Protein AF-A0A401WZQ4-F1 (afdb_monomer)

Solvent-accessible surface area (backbone atoms only — not comparable to full-atom values): 11395 Å² total; per-residue (Å²): 88,83,40,85,50,97,93,27,31,29,37,37,43,74,46,57,76,94,46,24,82,80,68,71,38,67,56,53,72,49,71,51,64,36,81,48,67,71,60,35,52,55,55,40,47,56,52,46,53,55,52,51,51,50,51,53,53,50,50,51,54,60,72,76,40,92,75,85,54,53,75,67,55,47,48,51,52,51,50,51,59,59,68,72,58,79,81,89,91,58,81,73,60,50,57,56,46,48,51,52,50,49,51,50,46,65,75,58,51,58,60,62,61,48,50,51,53,48,49,55,51,50,53,49,51,53,52,50,51,51,51,47,49,52,36,47,50,56,45,51,53,52,52,50,49,54,51,55,50,49,51,51,52,51,52,50,52,51,52,47,45,72,56,48,49,59,52,50,52,52,51,51,54,53,50,53,53,50,52,53,51,52,50,54,51,52,52,52,53,51,50,53,54,51,53,56,52,56,62,65,73,78,114

Sequence (203 aa):
MLQCRATGFYFRTRVPSRFRDVVKKNEICFSLFTRSRKIALIRAGTAYERTQALFAKIEHAMAHEPWIISDEEKQDYADLLRRSILPPETSGAQETRNSLTESLRSYLDNDDAKNFLEAIIRSYELEIESLISQYKTINAEHLLSHVRETDRMTALTGYLKDTAEPAMEKLIRSGEILASRIQGHQETINADFSHLRQFRVIL

Structure (mmCIF, N/CA/C/O backbone):
data_AF-A0A401WZQ4-F1
#
_entry.id   AF-A0A401WZQ4-F1
#
loop_
_atom_site.group_PDB
_atom_site.id
_atom_site.type_symbol
_atom_site.label_atom_id
_atom_site.label_alt_id
_atom_site.label_comp_id
_atom_site.label_asym_id
_atom_site.label_entity_id
_atom_site.label_seq_id
_atom_site.pdbx_PDB_ins_code
_atom_site.Cartn_x
_atom_site.Cartn_y
_atom_site.Cartn_z
_atom_site.occupancy
_atom_site.B_iso_or_equiv
_atom_site.auth_seq_id
_atom_site.auth_comp_id
_atom_site.auth_asym_id
_atom_site.auth_atom_id
_atom_site.pdbx_PDB_model_num
ATOM 1 N N . MET A 1 1 ? -3.787 4.946 -9.995 1.00 78.56 1 MET A N 1
ATOM 2 C CA . MET A 1 1 ? -5.253 4.917 -9.799 1.00 78.56 1 MET A CA 1
ATOM 3 C C . MET A 1 1 ? -5.585 4.059 -8.582 1.00 78.56 1 MET A C 1
ATOM 5 O O . MET A 1 1 ? -5.020 2.984 -8.418 1.00 78.56 1 MET A O 1
ATOM 9 N N . LEU A 1 2 ? -6.447 4.557 -7.695 1.00 89.19 2 LEU A N 1
ATOM 10 C CA . LEU A 1 2 ? -6.875 3.835 -6.495 1.00 89.19 2 LEU A CA 1
ATOM 11 C C . LEU A 1 2 ? -7.997 2.852 -6.858 1.00 89.19 2 LEU A C 1
ATOM 13 O O . LEU A 1 2 ? -9.000 3.267 -7.432 1.00 89.19 2 LEU A O 1
ATOM 17 N N . GLN A 1 3 ? -7.846 1.573 -6.514 1.00 90.19 3 GLN A N 1
ATOM 18 C CA . GLN A 1 3 ? -8.865 0.546 -6.737 1.00 90.19 3 GLN A CA 1
ATOM 19 C C . GLN A 1 3 ? -9.416 0.046 -5.396 1.00 90.19 3 GLN A C 1
ATOM 21 O O . GLN A 1 3 ? -8.656 -0.335 -4.508 1.00 90.19 3 GLN A O 1
ATOM 26 N N . CYS A 1 4 ? -10.742 0.020 -5.254 1.00 86.94 4 CYS A N 1
ATOM 27 C CA . CYS A 1 4 ? -11.415 -0.609 -4.118 1.00 86.94 4 CYS A CA 1
ATOM 28 C C . CYS A 1 4 ? -11.730 -2.075 -4.448 1.00 86.94 4 CYS A C 1
ATOM 30 O O . CYS A 1 4 ? -12.210 -2.369 -5.545 1.00 86.94 4 CYS A O 1
ATOM 32 N N . ARG A 1 5 ? -11.451 -2.994 -3.520 1.00 87.31 5 ARG A N 1
ATOM 33 C CA . ARG A 1 5 ? -11.813 -4.418 -3.591 1.00 87.31 5 ARG A CA 1
ATOM 34 C C . ARG A 1 5 ? -12.385 -4.868 -2.246 1.00 87.31 5 ARG A C 1
ATOM 36 O O . ARG A 1 5 ? -12.196 -4.191 -1.239 1.00 87.31 5 ARG A O 1
ATOM 43 N N . ALA A 1 6 ? -13.021 -6.040 -2.209 1.00 79.50 6 ALA A N 1
ATOM 44 C CA . ALA A 1 6 ? -13.592 -6.609 -0.979 1.00 79.50 6 ALA A CA 1
ATOM 45 C C . ALA A 1 6 ? -12.568 -6.733 0.170 1.00 79.50 6 ALA A C 1
ATOM 47 O O . ALA A 1 6 ? -12.902 -6.569 1.340 1.00 79.50 6 ALA A O 1
ATOM 48 N N . THR A 1 7 ? -11.299 -6.978 -0.160 1.00 81.88 7 THR A N 1
ATOM 49 C CA . THR A 1 7 ? -10.199 -7.117 0.805 1.00 81.88 7 THR A CA 1
ATOM 50 C C . THR A 1 7 ? -9.626 -5.780 1.289 1.00 81.88 7 THR A C 1
ATOM 52 O O . THR A 1 7 ? -8.943 -5.751 2.313 1.00 81.88 7 THR A O 1
ATOM 55 N N . GLY A 1 8 ? -9.915 -4.669 0.605 1.00 90.19 8 GLY A N 1
ATOM 56 C CA . GLY A 1 8 ? -9.408 -3.337 0.930 1.00 90.19 8 GLY A CA 1
ATOM 57 C C . GLY A 1 8 ? -9.026 -2.522 -0.305 1.00 90.19 8 GLY A C 1
ATOM 58 O O . GLY A 1 8 ? -9.432 -2.816 -1.431 1.00 90.19 8 GLY A O 1
ATOM 59 N N . PHE A 1 9 ? -8.235 -1.475 -0.085 1.00 94.06 9 PHE A N 1
ATOM 60 C CA . PHE A 1 9 ? -7.764 -0.596 -1.152 1.00 94.06 9 PHE A CA 1
ATOM 61 C C . PHE A 1 9 ? -6.424 -1.048 -1.745 1.00 94.06 9 PHE A C 1
ATOM 63 O O . PHE A 1 9 ? -5.527 -1.490 -1.028 1.00 94.06 9 PHE A O 1
ATOM 70 N N . TYR A 1 10 ? -6.284 -0.876 -3.059 1.00 94.88 10 TYR A N 1
ATOM 71 C CA . TYR A 1 10 ? -5.103 -1.229 -3.843 1.00 94.88 10 TYR A CA 1
ATOM 72 C C . TYR A 1 10 ? -4.627 -0.028 -4.657 1.00 94.88 10 TYR A C 1
ATOM 74 O O . TYR A 1 10 ? -5.431 0.719 -5.223 1.00 94.88 10 TYR A O 1
ATOM 82 N N . PHE A 1 11 ? -3.313 0.129 -4.755 1.00 95.31 11 PHE A N 1
ATOM 83 C CA . PHE A 1 11 ? -2.700 0.994 -5.747 1.00 95.31 11 PHE A CA 1
ATOM 84 C C . PHE A 1 11 ? -2.579 0.220 -7.054 1.00 95.31 11 PHE A C 1
ATOM 86 O O . PHE A 1 11 ? -2.075 -0.899 -7.052 1.00 95.31 11 PHE A O 1
ATOM 93 N N . ARG A 1 12 ? -3.042 0.810 -8.159 1.00 94.50 12 ARG A N 1
ATOM 94 C CA . ARG A 1 12 ? -2.897 0.249 -9.503 1.00 94.50 12 ARG A CA 1
ATOM 95 C C . ARG A 1 12 ? -2.486 1.332 -10.485 1.00 94.50 12 ARG A C 1
ATOM 97 O O . ARG A 1 12 ? -3.150 2.365 -10.585 1.00 94.50 12 ARG A O 1
ATOM 104 N N . THR A 1 13 ? -1.435 1.105 -11.254 1.00 93.31 13 THR A N 1
ATOM 105 C CA . THR A 1 13 ? -1.067 1.984 -12.364 1.00 93.31 13 THR A CA 1
ATOM 106 C C . THR A 1 13 ? -0.615 1.177 -13.565 1.00 93.31 13 THR A C 1
ATOM 108 O O . THR A 1 13 ? 0.009 0.127 -13.427 1.00 93.31 13 THR A O 1
ATOM 111 N N . ARG A 1 14 ? -0.964 1.657 -14.757 1.00 92.19 14 ARG A N 1
ATOM 112 C CA . ARG A 1 14 ? -0.538 1.035 -16.007 1.00 92.19 14 ARG A CA 1
ATOM 113 C C . ARG A 1 14 ? 0.890 1.468 -16.308 1.00 92.19 14 ARG A C 1
ATOM 115 O O . ARG A 1 14 ? 1.212 2.643 -16.145 1.00 92.19 14 ARG A O 1
ATOM 122 N N . VAL A 1 15 ? 1.715 0.536 -16.773 1.00 88.19 15 VAL A N 1
ATOM 123 C CA . VAL A 1 15 ? 3.052 0.863 -17.269 1.00 88.19 15 VAL A CA 1
ATOM 124 C C . VAL A 1 15 ? 2.913 1.423 -18.695 1.00 88.19 15 VAL A C 1
ATOM 126 O O . VAL A 1 15 ? 2.264 0.780 -19.543 1.00 88.19 15 VAL A O 1
ATOM 129 N N . PRO A 1 16 ? 3.457 2.627 -18.975 1.00 83.75 16 PRO A N 1
ATOM 130 C CA . PRO A 1 16 ? 3.524 3.178 -20.328 1.00 83.75 16 PRO A CA 1
ATOM 131 C C . PRO A 1 16 ? 4.144 2.170 -21.299 1.00 83.75 16 PRO A C 1
ATOM 133 O O . PRO A 1 16 ? 5.088 1.481 -20.929 1.00 83.75 16 PRO A O 1
ATOM 136 N N . SER A 1 17 ? 3.623 2.069 -22.528 1.00 75.50 17 SER A N 1
ATOM 137 C CA . SER A 1 17 ? 4.065 1.063 -23.516 1.00 75.50 17 SER A CA 1
ATOM 138 C C . SER A 1 17 ? 5.579 1.056 -23.709 1.00 75.50 17 SER A C 1
ATOM 140 O O . SER A 1 17 ? 6.185 -0.001 -23.604 1.00 75.50 17 SER A O 1
ATOM 142 N N . ARG A 1 18 ? 6.170 2.244 -23.854 1.00 72.88 18 ARG A N 1
ATOM 143 C CA . ARG A 1 18 ? 7.616 2.478 -23.997 1.00 72.88 18 ARG A CA 1
ATOM 144 C C . ARG A 1 18 ? 8.497 1.914 -22.874 1.00 72.88 18 ARG A C 1
ATOM 146 O O . ARG A 1 18 ? 9.689 1.758 -23.072 1.00 72.88 18 ARG A O 1
ATOM 153 N N . PHE A 1 19 ? 7.937 1.624 -21.698 1.00 77.81 19 PHE A N 1
ATOM 154 C CA . PHE A 1 19 ? 8.690 1.095 -20.554 1.00 77.81 19 PHE A CA 1
ATOM 155 C C . PHE A 1 19 ? 8.392 -0.382 -20.275 1.00 77.81 19 PHE A C 1
ATOM 157 O O . PHE A 1 19 ? 8.950 -0.945 -19.337 1.00 77.81 19 PHE A O 1
ATOM 164 N N . ARG A 1 20 ? 7.495 -1.025 -21.034 1.00 77.50 20 ARG A N 1
ATOM 165 C CA . ARG A 1 20 ? 7.055 -2.397 -20.733 1.00 77.50 20 ARG A CA 1
ATOM 166 C C . ARG A 1 20 ? 8.155 -3.423 -20.920 1.00 77.50 20 ARG A C 1
ATOM 168 O O . ARG A 1 20 ? 8.233 -4.331 -20.101 1.00 77.50 20 ARG A O 1
ATOM 175 N N . ASP A 1 21 ? 9.007 -3.251 -21.921 1.00 70.62 21 ASP A N 1
ATOM 176 C CA . ASP A 1 21 ? 10.096 -4.193 -22.200 1.00 70.62 21 ASP A CA 1
ATOM 177 C C . ASP A 1 21 ? 11.197 -4.099 -21.138 1.00 70.62 21 ASP A C 1
ATOM 179 O O . ASP A 1 21 ? 11.751 -5.109 -20.705 1.00 70.62 21 ASP A O 1
ATOM 183 N N . VAL A 1 22 ? 11.422 -2.885 -20.627 1.00 75.19 22 VAL A N 1
ATOM 184 C CA . VAL A 1 22 ? 12.378 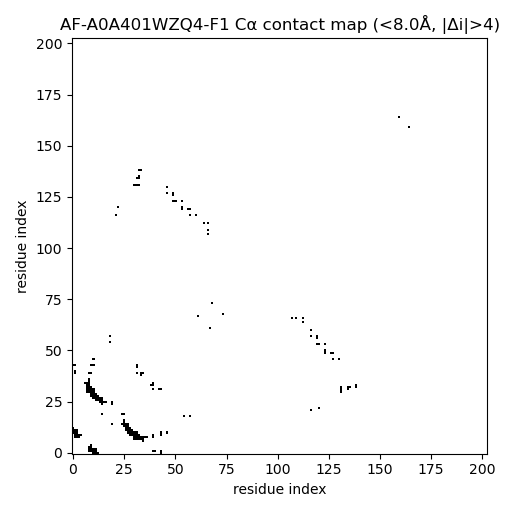-2.595 -19.553 1.00 75.19 22 VAL A CA 1
ATOM 185 C C . VAL A 1 22 ? 11.859 -3.103 -18.203 1.00 75.19 22 VAL A C 1
ATOM 187 O O . VAL A 1 22 ? 12.536 -3.858 -17.513 1.00 75.19 22 VAL A O 1
ATOM 190 N 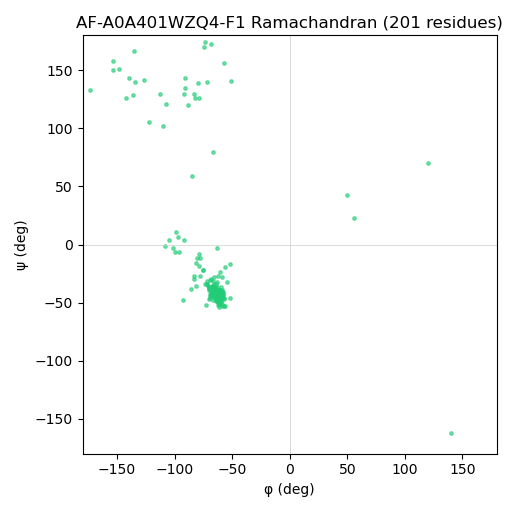N . VAL A 1 23 ? 10.627 -2.742 -17.832 1.00 76.56 23 VAL A N 1
ATOM 191 C CA . VAL A 1 23 ? 10.024 -3.091 -16.529 1.00 76.56 23 VAL A CA 1
ATOM 192 C C . VAL A 1 23 ? 9.501 -4.537 -16.499 1.00 76.56 23 VAL A C 1
ATOM 194 O O . VAL A 1 23 ? 9.268 -5.093 -15.426 1.00 76.56 23 VAL A O 1
ATOM 197 N N . LYS A 1 24 ? 9.282 -5.157 -17.667 1.00 82.50 24 LYS A N 1
ATOM 198 C CA . LYS A 1 24 ? 8.701 -6.503 -17.858 1.00 82.50 24 LYS A CA 1
ATOM 199 C C . LYS A 1 24 ? 7.328 -6.696 -17.205 1.00 82.50 24 LYS A C 1
ATOM 201 O O . LYS A 1 24 ? 6.911 -7.815 -16.906 1.00 82.50 24 LYS A O 1
ATOM 206 N N . LYS A 1 25 ? 6.602 -5.600 -16.967 1.00 85.62 25 LYS A N 1
ATOM 207 C CA . LYS A 1 25 ? 5.267 -5.588 -16.351 1.00 85.62 25 LYS A CA 1
ATOM 208 C C . LYS A 1 25 ? 4.349 -4.666 -17.145 1.00 85.62 25 LYS A C 1
ATOM 210 O O . LYS A 1 25 ? 4.731 -3.572 -17.547 1.00 85.62 25 LYS A O 1
ATOM 215 N N . ASN A 1 26 ? 3.100 -5.089 -17.315 1.00 86.81 26 ASN A N 1
ATOM 216 C CA . ASN A 1 26 ? 2.059 -4.275 -17.953 1.00 86.81 26 ASN A CA 1
ATOM 217 C C . ASN A 1 26 ? 1.397 -3.299 -16.971 1.00 86.81 26 ASN A C 1
ATOM 219 O O . ASN A 1 26 ? 0.885 -2.244 -17.359 1.00 86.81 26 ASN A O 1
ATOM 223 N N . GLU A 1 27 ? 1.396 -3.662 -15.693 1.00 92.62 27 GLU A N 1
ATOM 224 C CA . GLU A 1 27 ? 0.819 -2.883 -14.613 1.00 92.62 27 GLU A CA 1
ATOM 225 C C . GLU A 1 27 ? 1.588 -3.095 -13.313 1.00 92.62 27 GLU A C 1
ATOM 227 O O . GLU A 1 27 ? 2.159 -4.156 -13.069 1.00 92.62 27 GLU A O 1
ATOM 232 N N . ILE A 1 28 ? 1.566 -2.069 -12.471 1.00 91.50 28 ILE A N 1
ATOM 233 C CA . ILE A 1 28 ? 2.050 -2.119 -11.098 1.00 91.50 28 ILE A CA 1
ATOM 234 C C . ILE A 1 28 ? 0.817 -2.098 -10.205 1.00 91.50 28 ILE A C 1
ATOM 236 O O . ILE A 1 28 ? 0.003 -1.172 -10.283 1.00 91.50 28 ILE A O 1
ATOM 240 N N . CYS A 1 29 ? 0.660 -3.135 -9.386 1.00 93.50 29 CYS A N 1
ATOM 241 C CA . CYS A 1 29 ? -0.503 -3.317 -8.531 1.00 93.50 29 CYS A CA 1
ATOM 242 C C . CYS A 1 29 ? -0.099 -3.904 -7.177 1.00 93.50 29 CYS A C 1
ATOM 244 O O . CYS A 1 29 ? 0.529 -4.959 -7.132 1.00 93.50 29 CYS A O 1
ATOM 246 N N . PHE A 1 30 ? -0.478 -3.251 -6.077 1.00 92.94 30 PHE A N 1
ATOM 247 C CA . PHE A 1 30 ? -0.245 -3.771 -4.726 1.00 92.94 30 PHE A CA 1
ATOM 248 C C . PHE A 1 30 ? -1.267 -3.253 -3.707 1.00 92.94 30 PHE A C 1
ATOM 250 O O . PHE A 1 30 ? -1.930 -2.232 -3.908 1.00 92.94 30 PHE A O 1
ATOM 257 N N . SER A 1 31 ? -1.424 -3.994 -2.607 1.00 93.50 31 SER A N 1
ATOM 258 C CA . SER A 1 31 ? -2.339 -3.645 -1.513 1.00 93.50 31 SER A CA 1
ATOM 259 C C . SER A 1 31 ? -1.819 -2.451 -0.718 1.00 93.50 31 SER A C 1
ATOM 261 O O . SER A 1 31 ? -0.636 -2.374 -0.397 1.00 93.50 31 SER A O 1
ATOM 263 N N . LEU A 1 32 ? -2.724 -1.552 -0.333 1.00 94.06 32 LEU A N 1
ATOM 264 C CA . LEU A 1 32 ? -2.424 -0.425 0.550 1.00 94.06 32 LEU A CA 1
ATOM 265 C C . LEU A 1 32 ? -2.653 -0.756 2.026 1.00 94.06 32 LEU A C 1
ATOM 267 O O . LEU A 1 32 ? -2.532 0.137 2.859 1.00 94.06 32 LEU A O 1
ATOM 271 N N . PHE A 1 33 ? -3.003 -2.006 2.356 1.00 92.00 33 PHE A N 1
ATOM 272 C CA . PHE A 1 33 ? -3.176 -2.513 3.726 1.00 92.00 33 PHE A CA 1
ATOM 273 C C . PHE A 1 33 ? -4.068 -1.625 4.601 1.00 92.00 33 PHE A C 1
ATOM 275 O O . PHE A 1 33 ? -3.754 -1.328 5.752 1.00 92.00 33 PHE A O 1
ATOM 282 N N . THR A 1 34 ? -5.172 -1.144 4.031 1.00 89.75 34 THR A N 1
ATOM 283 C CA . THR A 1 34 ? -6.166 -0.358 4.757 1.00 89.75 34 THR A CA 1
ATOM 284 C C . THR A 1 34 ? -7.547 -0.500 4.124 1.00 89.75 34 THR A C 1
ATOM 286 O O . THR A 1 34 ? -7.683 -0.684 2.911 1.00 89.75 34 THR A O 1
ATOM 289 N N . ARG A 1 35 ? -8.577 -0.391 4.967 1.00 89.75 35 ARG A N 1
ATOM 290 C CA . ARG A 1 35 ? -9.986 -0.248 4.569 1.00 89.75 35 ARG A CA 1
ATOM 291 C C . ARG A 1 35 ? -10.482 1.196 4.681 1.00 89.75 35 ARG A C 1
ATOM 293 O O . ARG A 1 35 ? -11.616 1.480 4.319 1.00 89.75 35 ARG A O 1
ATOM 300 N N . SER A 1 36 ? -9.648 2.119 5.163 1.00 90.00 36 SER A N 1
ATOM 301 C CA . SER A 1 36 ? -9.994 3.537 5.242 1.00 90.00 36 SER A CA 1
ATOM 302 C C . SER A 1 36 ? -9.630 4.236 3.940 1.00 90.00 36 SER A C 1
ATOM 304 O O . SER A 1 36 ? -8.457 4.299 3.570 1.00 90.00 36 SER A O 1
ATOM 306 N N . ARG A 1 37 ? -10.626 4.825 3.268 1.00 91.19 37 ARG A N 1
ATOM 307 C CA . ARG A 1 37 ? -10.413 5.583 2.025 1.00 91.19 37 ARG A CA 1
ATOM 308 C C . ARG A 1 37 ? -9.439 6.748 2.219 1.00 91.19 37 ARG A C 1
ATOM 310 O O . ARG A 1 37 ? -8.612 6.992 1.348 1.00 91.19 37 ARG A O 1
ATOM 317 N N . LYS A 1 38 ? -9.509 7.444 3.360 1.00 92.50 38 LYS A N 1
ATOM 318 C CA . LYS A 1 38 ? -8.635 8.588 3.672 1.00 92.50 38 LYS A CA 1
ATOM 319 C C . LYS A 1 38 ? -7.168 8.162 3.747 1.00 92.50 38 LYS A C 1
ATOM 321 O O . LYS A 1 38 ? -6.322 8.764 3.098 1.00 92.50 38 LYS A O 1
ATOM 326 N N . ILE A 1 39 ? -6.882 7.085 4.482 1.00 92.12 39 ILE A N 1
ATOM 327 C CA . ILE A 1 39 ? -5.524 6.532 4.597 1.00 92.12 39 ILE A CA 1
ATOM 328 C C . ILE A 1 39 ? -5.064 5.973 3.247 1.00 92.12 39 ILE A C 1
ATOM 330 O O . ILE A 1 39 ? -3.921 6.180 2.847 1.00 92.12 39 ILE A O 1
ATOM 334 N N . ALA A 1 40 ? -5.963 5.309 2.515 1.00 93.00 40 ALA A N 1
ATOM 335 C CA . ALA A 1 40 ? -5.658 4.757 1.203 1.00 93.00 40 ALA A CA 1
ATOM 336 C C . ALA A 1 40 ? -5.230 5.837 0.202 1.00 93.00 40 ALA A C 1
ATOM 338 O O . ALA A 1 40 ? -4.284 5.618 -0.542 1.00 93.00 40 ALA A O 1
ATOM 339 N N . LEU A 1 41 ? -5.880 7.005 0.198 1.00 93.62 41 LEU A N 1
ATOM 340 C CA . LEU A 1 41 ? -5.501 8.122 -0.672 1.00 93.62 41 LEU A CA 1
ATOM 341 C C . LEU A 1 41 ? -4.083 8.624 -0.382 1.00 93.62 41 LEU A C 1
ATOM 343 O O . LEU A 1 41 ? -3.312 8.804 -1.318 1.00 93.62 41 LEU A O 1
ATOM 347 N N . ILE A 1 42 ? -3.726 8.784 0.895 1.00 93.19 42 ILE A N 1
ATOM 348 C CA . ILE A 1 42 ? -2.383 9.225 1.305 1.00 93.19 42 ILE A CA 1
ATOM 349 C C . ILE A 1 42 ? -1.333 8.211 0.836 1.00 93.19 42 ILE A C 1
ATOM 351 O O . ILE A 1 42 ? -0.390 8.567 0.134 1.00 93.19 42 ILE A O 1
ATOM 355 N N . ARG A 1 43 ? -1.542 6.926 1.150 1.00 94.06 43 ARG A N 1
ATOM 356 C CA . ARG A 1 43 ? -0.626 5.842 0.763 1.00 94.06 43 ARG A CA 1
ATOM 357 C C . ARG A 1 43 ? -0.503 5.705 -0.759 1.00 94.06 43 ARG A C 1
ATOM 359 O O . ARG A 1 43 ? 0.591 5.519 -1.284 1.00 94.06 43 ARG A O 1
ATOM 366 N N . ALA A 1 44 ? -1.617 5.834 -1.480 1.00 93.69 44 ALA A N 1
ATOM 367 C CA . ALA A 1 44 ? -1.628 5.817 -2.939 1.00 93.69 44 ALA A CA 1
ATOM 368 C C . ALA A 1 44 ? -0.897 7.020 -3.548 1.00 93.69 44 ALA A C 1
ATOM 370 O O . ALA A 1 44 ? -0.282 6.858 -4.597 1.00 93.69 44 ALA A O 1
ATOM 371 N N . GLY A 1 45 ? -0.956 8.193 -2.909 1.00 92.69 45 GLY A N 1
ATOM 372 C CA . GLY A 1 45 ? -0.201 9.381 -3.309 1.00 92.69 45 GLY A CA 1
ATOM 373 C C . GLY A 1 45 ? 1.304 9.140 -3.230 1.00 92.69 45 GLY A C 1
ATOM 374 O O . GLY A 1 45 ? 1.995 9.268 -4.235 1.00 92.69 45 GLY A O 1
ATOM 375 N N . THR A 1 46 ? 1.795 8.652 -2.089 1.00 92.88 46 THR A N 1
ATOM 376 C CA . THR A 1 46 ? 3.218 8.309 -1.925 1.00 92.88 46 THR A CA 1
ATOM 377 C C . THR A 1 46 ? 3.671 7.244 -2.928 1.00 92.88 46 THR A C 1
ATOM 379 O O . THR A 1 46 ? 4.702 7.392 -3.581 1.00 92.88 46 THR A O 1
ATOM 382 N N . ALA A 1 47 ? 2.879 6.181 -3.107 1.00 93.50 47 ALA A N 1
ATOM 383 C CA . ALA A 1 47 ? 3.144 5.150 -4.110 1.00 93.50 47 ALA A CA 1
ATOM 384 C C . ALA A 1 47 ? 3.196 5.719 -5.538 1.00 93.50 47 ALA A C 1
ATOM 386 O O . ALA A 1 47 ? 4.050 5.333 -6.340 1.00 93.50 47 ALA A O 1
ATOM 387 N N . TYR A 1 48 ? 2.286 6.641 -5.859 1.00 93.75 48 TYR A N 1
ATOM 388 C CA . TYR A 1 48 ? 2.243 7.308 -7.152 1.00 93.75 48 TYR A CA 1
ATOM 389 C C . TYR A 1 48 ? 3.510 8.125 -7.396 1.00 93.75 48 TYR A C 1
ATOM 391 O O . TYR A 1 48 ? 4.135 7.940 -8.434 1.00 93.75 48 TYR A O 1
ATOM 399 N N . GLU A 1 49 ? 3.926 8.953 -6.438 1.00 92.75 49 GLU A N 1
ATOM 400 C CA . GLU A 1 49 ? 5.142 9.770 -6.536 1.00 92.75 49 GLU A CA 1
ATOM 401 C C . GLU A 1 49 ? 6.387 8.916 -6.794 1.00 92.75 49 GLU A C 1
ATOM 403 O O . GLU A 1 49 ? 7.147 9.201 -7.719 1.00 92.75 49 GLU A O 1
ATOM 408 N N . ARG A 1 50 ? 6.564 7.815 -6.048 1.00 91.81 50 ARG A N 1
ATOM 409 C CA . ARG A 1 50 ? 7.676 6.875 -6.282 1.00 91.81 50 ARG A CA 1
ATOM 410 C C . ARG A 1 50 ? 7.621 6.245 -7.667 1.00 91.81 50 ARG A C 1
ATOM 412 O O . ARG A 1 50 ? 8.644 6.109 -8.331 1.00 91.81 50 ARG A O 1
ATOM 419 N N . THR A 1 51 ? 6.423 5.900 -8.130 1.00 92.56 51 THR A N 1
ATOM 420 C CA . THR A 1 51 ? 6.247 5.286 -9.452 1.00 92.56 51 THR A CA 1
ATOM 421 C C . THR A 1 51 ? 6.496 6.278 -10.589 1.00 92.56 51 THR A C 1
ATOM 423 O O . THR A 1 51 ? 7.076 5.910 -11.604 1.00 92.56 51 THR A O 1
ATOM 426 N N . GLN A 1 52 ? 6.120 7.548 -10.422 1.00 91.81 52 GLN A N 1
ATOM 427 C CA . GLN A 1 52 ? 6.460 8.594 -11.389 1.00 91.81 52 GLN A CA 1
ATOM 428 C C . GLN A 1 52 ? 7.962 8.880 -11.406 1.00 91.81 52 GLN A C 1
ATOM 430 O O . GLN A 1 52 ? 8.539 9.026 -12.479 1.00 91.81 52 GLN A O 1
ATOM 435 N N . ALA A 1 53 ? 8.616 8.888 -10.241 1.00 89.75 53 ALA A N 1
ATOM 436 C CA . ALA A 1 53 ? 10.066 9.039 -10.159 1.00 89.75 53 ALA A CA 1
ATOM 437 C C . ALA A 1 53 ? 10.808 7.891 -10.865 1.00 89.75 53 ALA A C 1
ATOM 439 O O . ALA A 1 53 ? 11.787 8.147 -11.561 1.00 89.75 53 ALA A O 1
ATOM 440 N N 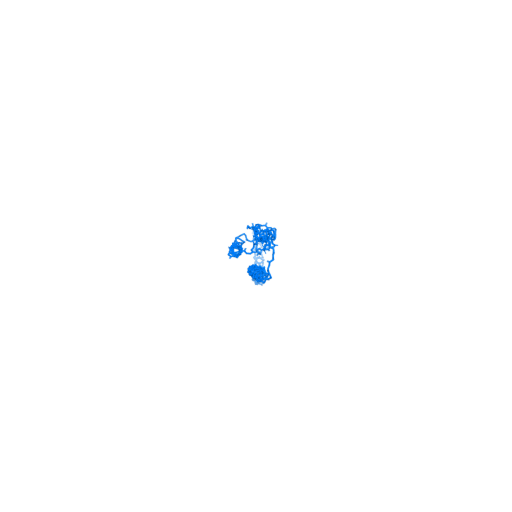. LEU A 1 54 ? 10.326 6.645 -10.747 1.00 89.50 54 LEU A N 1
ATOM 441 C CA . LEU A 1 54 ? 10.833 5.517 -11.536 1.00 89.50 54 LEU A CA 1
ATOM 442 C C . LEU A 1 54 ? 10.734 5.810 -13.036 1.00 89.50 54 LEU A C 1
ATOM 444 O O . LEU A 1 54 ? 11.726 5.695 -13.749 1.00 89.50 54 LEU A O 1
ATOM 448 N N . PHE A 1 55 ? 9.547 6.185 -13.515 1.00 86.56 55 PHE A N 1
ATOM 449 C CA . PHE A 1 55 ? 9.335 6.440 -14.938 1.00 86.56 55 PHE A CA 1
ATOM 450 C C . PHE A 1 55 ? 10.201 7.585 -15.460 1.00 86.56 55 PHE A C 1
ATOM 452 O O . PHE A 1 55 ? 10.768 7.447 -16.536 1.00 86.56 55 PHE A O 1
ATOM 459 N N . ALA A 1 56 ? 10.377 8.656 -14.686 1.00 84.25 56 ALA A N 1
ATOM 460 C CA . ALA A 1 56 ? 11.272 9.753 -15.040 1.00 84.25 56 ALA A CA 1
ATOM 461 C C . ALA A 1 56 ? 12.746 9.311 -15.102 1.00 84.25 56 ALA A C 1
ATOM 463 O O . ALA A 1 56 ? 13.462 9.702 -16.019 1.00 84.25 56 ALA A O 1
ATOM 464 N N . LYS A 1 57 ? 13.201 8.465 -14.165 1.00 80.88 57 LYS A N 1
ATOM 465 C CA . LYS A 1 57 ? 14.566 7.907 -14.178 1.00 80.88 57 LYS A CA 1
ATOM 466 C C . LYS A 1 57 ? 14.799 7.003 -15.388 1.00 80.88 57 LYS A C 1
ATOM 468 O O . LYS A 1 57 ? 15.839 7.118 -16.024 1.00 80.88 57 LYS A O 1
ATOM 473 N N . ILE A 1 58 ? 13.833 6.141 -15.717 1.00 80.69 58 ILE A N 1
ATOM 474 C CA . ILE A 1 58 ? 13.892 5.305 -16.923 1.00 80.69 58 ILE A CA 1
ATOM 475 C C . ILE A 1 58 ? 13.913 6.200 -18.163 1.00 80.69 58 ILE A C 1
ATOM 477 O O . ILE A 1 58 ? 14.787 6.039 -18.997 1.00 80.69 58 ILE A O 1
ATOM 481 N N . GLU A 1 59 ? 13.015 7.178 -18.272 1.00 80.06 59 GLU A N 1
ATOM 482 C CA . GLU A 1 59 ? 12.965 8.101 -19.414 1.00 80.06 59 GLU A CA 1
ATOM 483 C C . GLU A 1 59 ? 14.280 8.861 -19.601 1.00 80.06 59 GLU A C 1
ATOM 485 O O . GLU A 1 59 ? 14.791 8.935 -20.713 1.00 80.06 59 GLU A O 1
ATOM 490 N N . HIS A 1 60 ? 14.870 9.354 -18.511 1.00 74.62 60 HIS A N 1
ATOM 491 C CA . HIS A 1 60 ? 16.178 9.996 -18.546 1.00 74.62 60 HIS A CA 1
ATOM 492 C C . HIS A 1 60 ? 17.273 9.033 -19.021 1.00 74.62 60 HIS A C 1
ATOM 494 O O . HIS A 1 60 ? 18.077 9.413 -19.869 1.00 74.62 60 HIS A O 1
ATOM 500 N N . ALA A 1 61 ? 17.293 7.803 -18.499 1.00 71.31 61 ALA A N 1
ATOM 501 C CA . ALA A 1 61 ? 18.241 6.768 -18.906 1.00 71.31 61 ALA A CA 1
ATOM 502 C C . ALA A 1 61 ? 18.091 6.407 -20.392 1.00 71.31 61 ALA A C 1
ATOM 504 O O . ALA A 1 61 ? 19.086 6.251 -21.083 1.00 71.31 61 ALA A O 1
ATOM 505 N N . MET A 1 62 ? 16.856 6.336 -20.898 1.00 70.38 62 MET A N 1
ATOM 506 C CA . MET A 1 62 ? 16.584 6.055 -22.308 1.00 70.38 62 MET A CA 1
ATOM 507 C C . MET A 1 62 ? 16.931 7.229 -23.236 1.00 70.38 62 MET A C 1
ATOM 509 O O . MET A 1 62 ? 17.273 7.005 -24.389 1.00 70.38 62 MET A O 1
ATOM 513 N N . ALA A 1 63 ? 16.809 8.474 -22.766 1.00 67.06 63 ALA A N 1
ATOM 514 C CA . ALA A 1 63 ? 17.029 9.668 -23.585 1.00 67.06 63 ALA A CA 1
ATOM 515 C C . ALA A 1 63 ? 18.506 10.077 -23.705 1.00 67.06 63 ALA A C 1
ATOM 517 O O . ALA A 1 63 ? 18.885 10.684 -24.704 1.00 67.06 63 ALA A O 1
ATOM 518 N N . HIS A 1 64 ? 19.321 9.786 -22.690 1.00 58.94 64 HIS A N 1
ATOM 519 C CA . HIS A 1 64 ? 20.723 10.220 -22.638 1.00 58.94 64 HIS A CA 1
ATOM 520 C C . HIS A 1 64 ? 21.712 9.130 -23.056 1.00 58.94 64 HIS A C 1
ATOM 522 O O . HIS A 1 64 ? 22.886 9.436 -23.218 1.00 58.94 64 HIS A O 1
ATOM 528 N N . GLU A 1 65 ? 21.237 7.901 -23.281 1.00 57.44 65 GLU A N 1
ATOM 529 C CA . GLU A 1 65 ? 22.063 6.767 -23.686 1.00 57.44 65 GLU A CA 1
ATOM 530 C C . GLU A 1 65 ? 21.556 6.168 -25.023 1.00 57.44 65 GLU A C 1
ATOM 532 O O . GLU A 1 65 ? 20.512 5.510 -25.046 1.00 57.44 65 GLU A O 1
ATOM 537 N N . PRO A 1 66 ? 22.254 6.395 -26.160 1.00 47.25 66 PRO A N 1
ATOM 538 C CA . PRO A 1 66 ? 21.768 6.098 -27.520 1.00 47.25 66 PRO A CA 1
ATOM 539 C C . PRO A 1 66 ? 21.490 4.626 -27.875 1.00 47.25 66 PRO A C 1
ATOM 541 O O . PRO A 1 66 ? 21.094 4.349 -29.002 1.00 47.25 66 PRO A O 1
ATOM 544 N N . TRP A 1 67 ? 21.746 3.662 -26.989 1.00 53.38 67 TRP A N 1
ATOM 545 C CA . TRP A 1 67 ? 21.812 2.225 -27.316 1.00 53.38 67 TRP A CA 1
ATOM 546 C C . TRP A 1 67 ? 20.537 1.421 -27.047 1.00 53.38 67 TRP A C 1
ATOM 548 O O . TRP A 1 67 ? 20.520 0.206 -27.263 1.00 53.38 67 TRP A O 1
ATOM 558 N N . ILE A 1 68 ? 19.436 2.070 -26.667 1.00 51.56 68 ILE A N 1
ATOM 559 C CA . ILE A 1 68 ? 18.105 1.437 -26.666 1.00 51.56 68 ILE A CA 1
ATOM 560 C C . ILE A 1 68 ? 17.510 1.551 -28.072 1.00 51.56 68 ILE A C 1
ATOM 562 O O . ILE A 1 68 ? 16.479 2.169 -28.307 1.00 51.56 68 ILE A O 1
ATOM 566 N N . ILE A 1 69 ? 18.236 0.983 -29.024 1.00 54.25 69 ILE A N 1
ATOM 567 C CA . ILE A 1 69 ? 17.780 0.742 -30.384 1.00 54.25 69 ILE A CA 1
ATOM 568 C C . ILE A 1 69 ? 17.192 -0.672 -30.357 1.00 54.25 69 ILE A C 1
ATOM 570 O O . ILE A 1 69 ? 17.832 -1.586 -29.821 1.00 54.25 69 ILE A O 1
ATOM 574 N N . SER A 1 70 ? 15.968 -0.858 -30.854 1.00 55.06 70 SER A N 1
ATOM 575 C CA . SER A 1 70 ? 15.360 -2.194 -30.946 1.00 55.06 70 SER A CA 1
ATOM 576 C C . SER A 1 70 ? 16.242 -3.134 -31.779 1.00 55.06 70 SER A C 1
ATOM 578 O O . SER A 1 70 ? 17.035 -2.681 -32.604 1.00 55.06 70 SER A O 1
ATOM 580 N N . ASP A 1 71 ? 16.139 -4.452 -31.582 1.00 53.47 71 ASP A N 1
ATOM 581 C CA . ASP A 1 71 ? 16.964 -5.412 -32.340 1.00 53.47 71 ASP A CA 1
ATOM 582 C C . ASP A 1 71 ? 16.745 -5.293 -33.865 1.00 53.47 71 ASP A C 1
ATOM 584 O O . ASP A 1 71 ? 17.668 -5.519 -34.646 1.00 53.47 71 ASP A O 1
ATOM 588 N N . GLU A 1 72 ? 15.558 -4.849 -34.282 1.00 56.12 72 GLU A N 1
ATOM 589 C CA . GLU A 1 72 ? 15.199 -4.549 -35.673 1.00 56.12 72 GLU A CA 1
ATOM 590 C C . GLU A 1 72 ? 15.912 -3.293 -36.192 1.00 56.12 72 GLU A C 1
ATOM 592 O O . GLU A 1 72 ? 16.534 -3.323 -37.252 1.00 56.12 72 GLU A O 1
ATOM 597 N N . GLU A 1 73 ? 15.917 -2.207 -35.418 1.00 56.53 73 GLU A N 1
ATOM 598 C CA . GLU A 1 73 ? 16.628 -0.979 -35.783 1.00 56.53 73 GLU A CA 1
ATOM 599 C C . GLU A 1 73 ? 18.157 -1.162 -35.732 1.00 56.53 73 GLU A C 1
ATOM 601 O O . GLU A 1 73 ? 18.873 -0.559 -36.530 1.00 56.53 73 GLU A O 1
ATOM 606 N N . LYS A 1 74 ? 18.680 -2.034 -34.854 1.00 59.09 74 LYS A N 1
ATOM 607 C CA . LYS A 1 74 ? 20.103 -2.422 -34.837 1.00 59.09 74 LYS A CA 1
ATOM 608 C C . LYS A 1 74 ? 20.488 -3.152 -36.117 1.00 59.09 74 LYS A C 1
ATOM 610 O O . LYS A 1 74 ? 21.569 -2.906 -36.654 1.00 59.09 74 LYS A O 1
ATOM 615 N N . GLN A 1 75 ? 19.613 -4.031 -36.599 1.00 56.50 75 GLN A N 1
ATOM 616 C CA . GLN A 1 75 ? 19.829 -4.782 -37.828 1.00 56.50 75 GLN A CA 1
ATOM 617 C C . GLN A 1 75 ? 19.778 -3.865 -39.056 1.00 56.50 75 GLN A C 1
ATOM 619 O O . GLN A 1 75 ? 20.680 -3.929 -39.887 1.00 56.50 75 GLN A O 1
ATOM 624 N N . ASP A 1 76 ? 18.817 -2.940 -39.115 1.00 60.75 76 ASP A N 1
ATOM 625 C CA . ASP A 1 76 ? 18.726 -1.931 -40.177 1.00 60.75 76 ASP A CA 1
ATOM 626 C C . ASP A 1 76 ? 19.945 -0.995 -40.193 1.00 60.75 76 ASP A C 1
ATOM 628 O O . ASP A 1 76 ? 20.502 -0.707 -41.256 1.00 60.75 76 ASP A O 1
ATOM 632 N N . TYR A 1 77 ? 20.428 -0.564 -39.023 1.00 56.06 77 TYR A N 1
ATOM 633 C CA . TYR A 1 77 ? 21.634 0.264 -38.925 1.00 56.06 77 TYR A CA 1
ATOM 634 C C . TYR A 1 77 ? 22.897 -0.512 -39.329 1.00 56.06 77 TYR A C 1
ATOM 636 O O . TYR A 1 77 ? 23.754 0.013 -40.045 1.00 56.06 77 TYR A O 1
ATOM 644 N N . ALA A 1 78 ? 23.007 -1.782 -38.923 1.00 59.38 78 ALA A N 1
ATOM 645 C CA . ALA A 1 78 ? 24.099 -2.670 -39.319 1.00 59.38 78 ALA A CA 1
ATOM 646 C C . ALA A 1 78 ? 24.083 -2.972 -40.827 1.00 59.38 78 ALA A C 1
ATOM 648 O O . ALA A 1 78 ? 25.142 -3.020 -41.461 1.00 59.38 78 ALA A O 1
ATOM 649 N N . ASP A 1 79 ? 22.901 -3.123 -41.422 1.00 65.50 79 ASP A N 1
ATOM 650 C CA . ASP A 1 79 ? 22.729 -3.357 -42.854 1.00 65.50 79 ASP A CA 1
ATOM 651 C C . ASP A 1 79 ? 22.996 -2.087 -43.680 1.00 65.50 79 ASP A C 1
ATOM 653 O O . ASP A 1 79 ? 23.588 -2.175 -44.759 1.00 65.50 79 ASP A O 1
ATOM 657 N N . LEU A 1 80 ? 22.674 -0.895 -43.164 1.00 59.16 80 LEU A N 1
ATOM 658 C CA . LEU A 1 80 ? 23.071 0.389 -43.759 1.00 59.16 80 LEU A CA 1
ATOM 659 C C . LEU A 1 80 ? 24.591 0.601 -43.713 1.00 59.16 80 LEU A C 1
ATOM 661 O O . LEU A 1 80 ? 25.177 1.027 -44.710 1.00 59.16 80 LEU A O 1
ATOM 665 N N . LEU A 1 81 ? 25.246 0.244 -42.604 1.00 53.62 81 LEU A N 1
ATOM 666 C CA . LEU A 1 81 ? 26.708 0.283 -42.476 1.00 53.62 81 LEU A CA 1
ATOM 667 C C . LEU A 1 81 ? 27.402 -0.741 -43.386 1.00 53.62 81 LEU A C 1
ATOM 669 O O . LEU A 1 81 ? 28.451 -0.450 -43.956 1.00 53.62 81 LEU A O 1
ATOM 673 N N . ARG A 1 82 ? 26.810 -1.926 -43.581 1.00 58.25 82 ARG A N 1
ATOM 674 C CA . ARG A 1 82 ? 27.291 -2.918 -44.560 1.00 58.25 82 ARG A CA 1
ATOM 675 C C . ARG A 1 82 ? 27.119 -2.449 -46.001 1.00 58.25 82 ARG A C 1
ATOM 677 O O . ARG A 1 82 ? 27.963 -2.757 -46.837 1.00 58.25 82 ARG A O 1
ATOM 684 N N . ARG A 1 83 ? 26.040 -1.719 -46.295 1.00 58.81 83 ARG A N 1
ATOM 685 C CA . ARG A 1 83 ? 25.741 -1.182 -47.631 1.00 58.81 83 ARG A CA 1
ATOM 686 C C . ARG A 1 83 ? 26.555 0.061 -47.991 1.00 58.81 83 ARG A C 1
ATOM 688 O O . ARG A 1 83 ? 26.766 0.292 -49.178 1.00 58.81 83 ARG A O 1
ATOM 695 N N . SER A 1 84 ? 27.005 0.854 -47.016 1.00 48.50 84 SER A N 1
ATOM 696 C CA . SER A 1 84 ? 27.723 2.111 -47.281 1.00 48.50 84 SER A CA 1
ATOM 697 C C . SER A 1 84 ? 29.213 1.940 -47.609 1.00 48.50 84 SER A C 1
ATOM 699 O O . SER A 1 84 ? 29.827 2.887 -48.097 1.00 48.50 84 SER A O 1
ATOM 701 N N . ILE A 1 85 ? 29.802 0.753 -47.407 1.00 52.56 85 ILE A N 1
ATOM 702 C CA . ILE A 1 85 ? 31.227 0.502 -47.677 1.00 52.56 85 ILE A CA 1
ATOM 703 C C . ILE A 1 85 ? 31.392 -0.435 -48.888 1.00 52.56 85 ILE A C 1
ATOM 705 O O . ILE A 1 85 ? 31.231 -1.648 -48.777 1.00 52.56 85 ILE A O 1
ATOM 709 N N . LEU A 1 86 ? 31.738 0.134 -50.048 1.00 43.34 86 LEU A N 1
ATOM 710 C CA . LEU A 1 86 ? 32.105 -0.577 -51.289 1.00 43.34 86 LEU A CA 1
ATOM 711 C C . LEU A 1 86 ? 33.539 -1.193 -51.210 1.00 43.34 86 LEU A C 1
ATOM 713 O O . LEU A 1 86 ? 34.272 -0.872 -50.275 1.00 43.34 86 LEU A O 1
ATOM 717 N N . PRO A 1 87 ? 33.947 -2.047 -52.180 1.00 47.97 87 PRO A N 1
ATOM 718 C CA . PRO A 1 87 ? 34.327 -3.471 -52.062 1.00 47.97 87 PRO A CA 1
ATOM 719 C C . PRO A 1 87 ? 35.636 -3.776 -51.284 1.00 47.97 87 PRO A C 1
ATOM 721 O O . PRO A 1 87 ? 36.367 -2.859 -50.908 1.00 47.97 87 PRO A O 1
ATOM 724 N N . PRO A 1 88 ? 35.942 -5.069 -51.017 1.00 57.72 88 PRO A N 1
ATOM 725 C CA . PRO A 1 88 ? 37.137 -5.480 -50.279 1.00 57.72 88 PRO A CA 1
ATOM 726 C C . PRO A 1 88 ? 38.385 -5.315 -51.158 1.00 57.72 88 PRO A C 1
ATOM 728 O O . PRO A 1 88 ? 38.244 -5.040 -52.340 1.00 57.72 88 PRO A O 1
ATOM 731 N N . GLU A 1 89 ? 39.567 -5.537 -50.572 1.00 48.38 89 GLU A N 1
ATOM 732 C CA . GLU A 1 89 ? 40.903 -5.684 -51.202 1.00 48.38 89 GLU A CA 1
ATOM 733 C C . GLU A 1 89 ? 41.900 -4.619 -50.708 1.00 48.38 89 GLU A C 1
ATOM 735 O O . GLU A 1 89 ? 42.274 -3.695 -51.416 1.00 48.38 89 GLU A O 1
ATOM 740 N N . THR A 1 90 ? 42.317 -4.734 -49.443 1.00 51.22 90 THR A N 1
ATOM 741 C CA . THR A 1 90 ? 43.703 -4.517 -48.969 1.00 51.22 90 THR A CA 1
ATOM 742 C C . THR A 1 90 ? 43.767 -4.906 -47.487 1.00 51.22 90 THR A C 1
ATOM 744 O O . THR A 1 90 ? 42.898 -4.537 -46.697 1.00 51.22 90 THR A O 1
ATOM 747 N N . SER A 1 91 ? 44.777 -5.688 -47.090 1.00 53.62 91 SER A N 1
ATOM 748 C CA . SER A 1 91 ? 44.853 -6.322 -45.760 1.00 53.62 91 SER A CA 1
ATOM 749 C C . SER A 1 91 ? 44.874 -5.335 -44.580 1.00 53.62 91 SER A C 1
ATOM 751 O O . SER A 1 91 ? 44.426 -5.690 -43.494 1.00 53.62 91 SER A O 1
ATOM 753 N N . GLY A 1 92 ? 45.291 -4.079 -44.790 1.00 53.62 92 GLY A N 1
ATOM 754 C CA . GLY A 1 92 ? 45.284 -3.024 -43.762 1.00 53.62 92 GLY A CA 1
ATOM 755 C C . GLY A 1 92 ? 43.901 -2.432 -43.442 1.00 53.62 92 GLY A C 1
ATOM 756 O O . GLY A 1 92 ? 43.686 -1.909 -42.348 1.00 53.62 92 GLY A O 1
ATOM 757 N N . ALA A 1 93 ? 42.926 -2.555 -44.353 1.00 49.94 93 ALA A N 1
ATOM 758 C CA . ALA A 1 93 ? 41.547 -2.108 -44.126 1.00 49.94 93 ALA A CA 1
ATOM 759 C C . ALA A 1 93 ? 40.743 -3.084 -43.244 1.00 49.94 93 ALA A C 1
ATOM 761 O O . ALA A 1 93 ? 39.641 -2.759 -42.802 1.00 49.94 93 ALA A O 1
ATOM 762 N N . GLN A 1 94 ? 41.272 -4.291 -43.003 1.00 52.03 94 GLN A N 1
ATOM 763 C CA . GLN A 1 94 ? 40.620 -5.316 -42.191 1.00 52.03 94 GLN A CA 1
ATOM 764 C C . GLN A 1 94 ? 40.914 -5.143 -40.696 1.00 52.03 94 GLN A C 1
ATOM 766 O O . GLN A 1 94 ? 40.005 -5.308 -39.893 1.00 52.03 94 GLN A O 1
ATOM 771 N N . GLU A 1 95 ? 42.131 -4.755 -40.304 1.00 56.03 95 GLU A N 1
ATOM 772 C CA . GLU A 1 95 ? 42.468 -4.479 -38.895 1.00 56.03 95 GLU A CA 1
ATOM 773 C C . GLU A 1 95 ? 41.785 -3.210 -38.376 1.00 56.03 95 GLU A C 1
ATOM 775 O O . GLU A 1 95 ? 41.253 -3.202 -37.270 1.00 56.03 95 GLU A O 1
ATOM 780 N N . THR A 1 96 ? 41.705 -2.165 -39.203 1.00 53.88 96 THR A N 1
ATOM 781 C CA . THR A 1 96 ? 40.945 -0.942 -38.896 1.00 53.88 96 THR A CA 1
ATOM 782 C C . THR A 1 96 ? 39.437 -1.197 -38.862 1.00 53.88 96 THR A C 1
ATOM 784 O O . THR A 1 96 ? 38.759 -0.686 -37.971 1.00 53.88 96 THR A O 1
ATOM 787 N N . ARG A 1 97 ? 38.906 -2.055 -39.751 1.00 51.66 97 ARG A N 1
ATOM 788 C CA . ARG A 1 97 ? 37.524 -2.560 -39.647 1.00 51.66 97 ARG A CA 1
ATOM 789 C C . ARG A 1 97 ? 37.307 -3.344 -38.363 1.00 51.66 97 ARG A C 1
ATOM 791 O O . ARG A 1 97 ? 36.329 -3.082 -37.674 1.00 51.66 97 ARG A O 1
ATOM 798 N N . ASN A 1 98 ? 38.187 -4.284 -38.037 1.00 53.81 98 ASN A N 1
ATOM 799 C CA . ASN A 1 98 ? 38.056 -5.109 -36.843 1.00 53.81 98 ASN A CA 1
ATOM 800 C C . ASN A 1 98 ? 38.134 -4.236 -35.586 1.00 53.81 98 ASN A C 1
ATOM 802 O O . ASN A 1 98 ? 37.257 -4.358 -34.752 1.00 53.81 98 ASN A O 1
ATOM 806 N N . SER A 1 99 ? 39.060 -3.275 -35.503 1.00 55.38 99 SER A N 1
ATOM 807 C CA . SER A 1 99 ? 39.160 -2.316 -34.392 1.00 55.38 99 SER A CA 1
ATOM 808 C C . SER A 1 99 ? 37.926 -1.422 -34.258 1.00 55.38 99 SER A C 1
ATOM 810 O O . SER A 1 99 ? 37.471 -1.189 -33.144 1.00 55.38 99 SER A O 1
ATOM 812 N N . LEU A 1 100 ? 37.361 -0.936 -35.367 1.00 52.97 100 LEU A N 1
ATOM 813 C CA . LEU A 1 100 ? 36.130 -0.143 -35.339 1.00 52.97 100 LEU A CA 1
ATOM 814 C C . LEU A 1 100 ? 34.923 -1.003 -34.940 1.00 52.97 100 LEU A C 1
ATOM 816 O O . LEU A 1 100 ? 34.060 -0.546 -34.200 1.00 52.97 100 LEU A O 1
ATOM 820 N N . THR A 1 101 ? 34.881 -2.258 -35.389 1.00 55.00 101 THR A N 1
ATOM 821 C CA . THR A 1 101 ? 33.833 -3.226 -35.036 1.00 55.00 101 THR A CA 1
ATOM 822 C C . THR A 1 101 ? 33.962 -3.688 -33.580 1.00 55.00 101 THR A C 1
ATOM 824 O O . THR A 1 101 ? 32.945 -3.895 -32.932 1.00 55.00 101 THR A O 1
ATOM 827 N N . GLU A 1 102 ? 35.181 -3.804 -33.048 1.00 58.16 102 GLU A N 1
ATOM 828 C CA . GLU A 1 102 ? 35.487 -4.112 -31.645 1.00 58.16 102 GLU A CA 1
ATOM 829 C C . GLU A 1 102 ? 35.101 -2.934 -30.743 1.00 58.16 102 GLU A C 1
ATOM 831 O O . GLU A 1 102 ? 34.396 -3.132 -29.761 1.00 58.16 102 GLU A O 1
ATOM 836 N N . SER A 1 103 ? 35.461 -1.697 -31.120 1.00 53.91 103 SER A N 1
ATOM 837 C CA . SER A 1 103 ? 35.017 -0.488 -30.415 1.00 53.91 103 SER A CA 1
ATOM 838 C C . SER A 1 103 ? 33.498 -0.343 -30.457 1.00 53.91 103 SER A C 1
ATOM 840 O O . SER A 1 103 ? 32.880 -0.050 -29.441 1.00 53.91 103 SER A O 1
ATOM 842 N N . LEU A 1 104 ? 32.861 -0.592 -31.604 1.00 52.50 104 LEU A N 1
ATOM 843 C CA . LEU A 1 104 ? 31.402 -0.566 -31.703 1.00 52.50 104 LEU A CA 1
ATOM 844 C C . LEU A 1 104 ? 30.748 -1.701 -30.904 1.00 52.50 104 LEU A C 1
ATOM 846 O O . LEU A 1 104 ? 29.709 -1.464 -30.304 1.00 52.50 104 LEU A O 1
ATOM 850 N N . ARG A 1 105 ? 31.352 -2.896 -30.829 1.00 52.31 105 ARG A N 1
ATOM 851 C CA . ARG A 1 105 ? 30.904 -3.988 -29.945 1.00 52.31 105 ARG A CA 1
ATOM 852 C C . ARG A 1 105 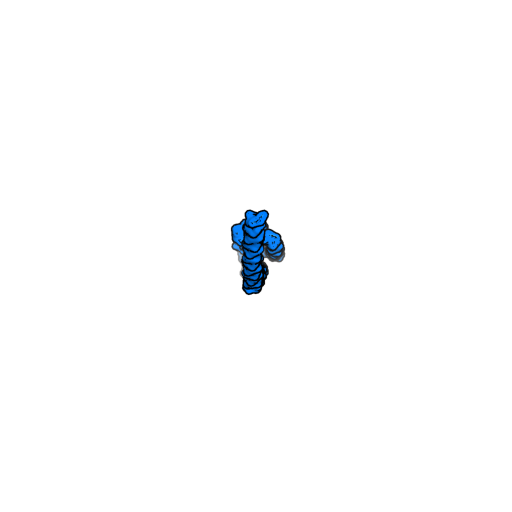? 31.050 -3.637 -28.468 1.00 52.31 105 ARG A C 1
ATOM 854 O O . ARG A 1 105 ? 30.109 -3.894 -27.736 1.00 52.31 105 ARG A O 1
ATOM 861 N N . SER A 1 106 ? 32.139 -2.987 -28.051 1.00 53.47 106 SER A N 1
ATOM 862 C CA . SER A 1 106 ? 32.299 -2.513 -26.668 1.00 53.47 106 SER A CA 1
ATOM 863 C C . SER A 1 106 ? 31.344 -1.366 -26.323 1.00 53.47 106 SER A C 1
ATOM 865 O O . SER A 1 106 ? 30.926 -1.240 -25.183 1.00 53.47 106 SER A O 1
ATOM 867 N N . TYR A 1 107 ? 30.957 -0.538 -27.304 1.00 47.25 107 TYR A N 1
ATOM 868 C CA . TYR A 1 107 ? 29.878 0.454 -27.148 1.00 47.25 107 TYR A CA 1
ATOM 869 C C . TYR A 1 107 ? 28.473 -0.178 -27.160 1.00 47.25 107 TYR A C 1
ATOM 871 O O . TYR A 1 107 ? 27.523 0.423 -26.667 1.00 47.25 107 TYR A O 1
ATOM 879 N N . LEU A 1 108 ? 28.334 -1.376 -27.733 1.00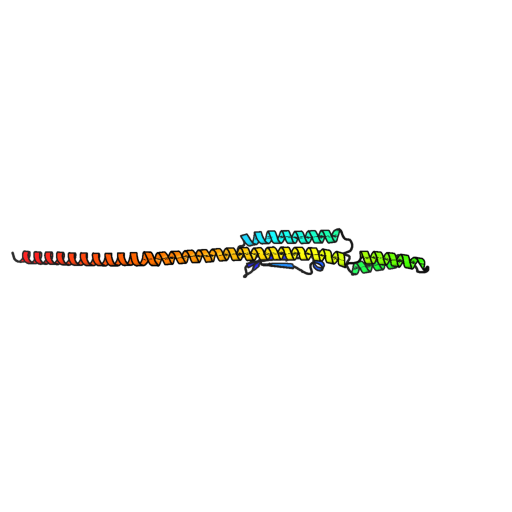 47.38 108 LEU A N 1
ATOM 880 C CA . LEU A 1 108 ? 27.101 -2.163 -27.816 1.00 47.38 108 LEU A CA 1
ATOM 881 C C . LEU A 1 108 ? 27.016 -3.251 -26.737 1.00 47.38 108 LEU A C 1
ATOM 883 O O . LEU A 1 108 ? 26.105 -4.082 -26.827 1.00 47.38 108 LEU A O 1
ATOM 887 N N . ASP A 1 109 ? 27.899 -3.246 -25.727 1.00 54.62 109 ASP A N 1
ATOM 888 C CA . ASP A 1 109 ? 27.763 -4.078 -24.527 1.00 54.62 109 ASP A CA 1
ATOM 88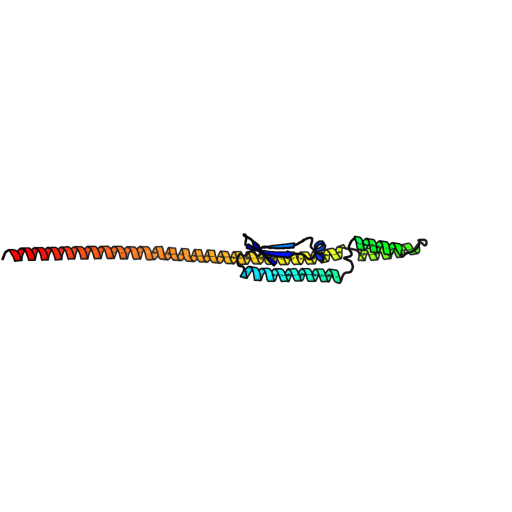9 C C . ASP A 1 109 ? 26.544 -3.594 -23.731 1.00 54.62 109 ASP A C 1
ATOM 891 O O . ASP A 1 109 ? 26.580 -2.857 -22.749 1.00 54.62 109 ASP A O 1
ATOM 895 N N . ASN A 1 110 ? 25.406 -4.053 -24.236 1.00 60.16 110 ASN A N 1
ATOM 896 C CA . ASN A 1 110 ? 24.037 -3.887 -23.782 1.00 60.16 110 ASN A CA 1
ATOM 897 C C . ASN A 1 110 ? 23.883 -4.264 -22.296 1.00 60.16 110 ASN A C 1
ATOM 899 O O . ASN A 1 110 ? 22.898 -3.888 -21.664 1.00 60.16 110 ASN A O 1
ATOM 903 N N . ASP A 1 111 ? 24.857 -4.987 -21.735 1.00 65.69 111 ASP A N 1
ATOM 904 C CA . ASP A 1 111 ? 24.900 -5.380 -20.336 1.00 65.69 111 ASP A CA 1
ATOM 905 C C . ASP A 1 111 ? 25.038 -4.183 -19.393 1.00 65.69 111 ASP A C 1
ATOM 907 O O . ASP A 1 111 ? 24.310 -4.158 -18.410 1.00 65.69 111 ASP A O 1
ATOM 911 N N . ASP A 1 112 ? 25.828 -3.145 -19.679 1.00 68.25 112 ASP A N 1
ATOM 912 C CA . ASP A 1 112 ? 25.951 -2.005 -18.750 1.00 68.25 112 ASP A CA 1
ATOM 913 C C . ASP A 1 112 ? 24.661 -1.181 -18.670 1.00 68.25 112 ASP A C 1
ATOM 915 O O . ASP A 1 112 ? 24.176 -0.847 -17.584 1.00 68.25 112 ASP A O 1
ATOM 919 N N . ALA A 1 113 ? 24.033 -0.929 -19.819 1.00 67.81 113 ALA A N 1
ATOM 920 C CA . ALA A 1 113 ? 22.749 -0.238 -19.901 1.00 67.81 113 ALA A CA 1
ATOM 921 C C . ALA A 1 113 ? 21.629 -1.037 -19.225 1.00 67.81 113 ALA A C 1
ATOM 923 O O . ALA A 1 113 ? 20.820 -0.504 -18.460 1.00 67.81 113 ALA A O 1
ATOM 924 N N . LYS A 1 114 ? 21.599 -2.345 -19.485 1.00 72.25 114 LYS A N 1
ATOM 925 C CA . LYS A 1 114 ? 20.651 -3.273 -18.877 1.00 72.25 114 LYS A CA 1
ATOM 926 C C . LYS A 1 114 ? 20.877 -3.391 -17.374 1.00 72.25 114 LYS A C 1
ATOM 928 O O . LYS A 1 114 ? 19.901 -3.342 -16.634 1.00 72.25 114 LYS A O 1
ATOM 933 N N . ASN A 1 115 ? 22.125 -3.461 -16.917 1.00 76.69 115 ASN A N 1
ATOM 934 C CA . ASN A 1 115 ? 22.496 -3.487 -15.502 1.00 76.69 115 ASN A CA 1
ATOM 935 C C . ASN A 1 115 ? 22.076 -2.191 -14.802 1.00 76.69 115 ASN A C 1
ATOM 937 O O . ASN A 1 115 ? 21.542 -2.234 -13.695 1.00 76.69 115 ASN A O 1
ATOM 941 N N . PHE A 1 116 ? 22.250 -1.039 -15.453 1.00 76.94 116 PHE A N 1
ATOM 942 C CA . PHE A 1 116 ? 21.819 0.252 -14.923 1.00 76.94 116 PHE A CA 1
ATOM 943 C C . PHE A 1 116 ? 20.291 0.366 -14.820 1.00 76.94 116 PHE A C 1
ATOM 945 O O . PHE A 1 116 ? 19.762 0.736 -13.768 1.00 76.94 116 PHE A O 1
ATOM 952 N N . LEU A 1 117 ? 19.558 -0.004 -15.876 1.00 79.06 117 LEU A N 1
ATOM 953 C CA . LEU A 1 117 ? 18.091 -0.040 -15.851 1.00 79.06 117 LEU A CA 1
ATOM 954 C C . LEU A 1 117 ? 17.572 -1.048 -14.821 1.00 79.06 117 LEU A C 1
ATOM 956 O O . LEU A 1 117 ? 16.623 -0.756 -14.090 1.00 79.06 117 LEU A O 1
ATOM 960 N N . GLU A 1 118 ? 18.216 -2.208 -14.711 1.00 83.06 118 GLU A N 1
ATOM 961 C CA . GLU A 1 118 ? 17.897 -3.208 -13.699 1.00 83.06 118 GLU A CA 1
ATOM 962 C C . GLU A 1 118 ? 18.158 -2.670 -12.286 1.00 83.06 118 GLU A C 1
ATOM 964 O O . GLU A 1 118 ? 17.330 -2.872 -11.400 1.00 83.06 118 GLU A O 1
ATOM 969 N N . ALA A 1 119 ? 19.229 -1.902 -12.070 1.00 81.69 119 ALA A N 1
ATOM 970 C CA . ALA A 1 119 ? 19.490 -1.233 -10.797 1.00 81.69 119 ALA A CA 1
ATOM 971 C C . ALA A 1 119 ? 18.411 -0.190 -10.453 1.00 81.69 119 ALA A C 1
ATOM 973 O O . ALA A 1 119 ? 17.942 -0.148 -9.312 1.00 81.69 119 ALA A O 1
ATOM 974 N N . ILE A 1 120 ? 17.959 0.607 -11.430 1.00 81.12 120 ILE A N 1
ATOM 975 C CA . ILE A 1 120 ? 16.848 1.558 -11.252 1.00 81.12 120 ILE A CA 1
ATOM 976 C C . ILE A 1 120 ? 15.562 0.822 -10.849 1.00 81.12 120 ILE A C 1
ATOM 978 O O . ILE A 1 120 ? 14.885 1.236 -9.902 1.00 81.12 120 ILE A O 1
ATOM 982 N N . ILE A 1 121 ? 15.229 -0.274 -11.539 1.00 86.06 121 ILE A N 1
ATOM 983 C CA . ILE A 1 121 ? 14.040 -1.082 -11.240 1.00 86.06 121 ILE A CA 1
ATOM 984 C C . ILE A 1 121 ? 14.152 -1.704 -9.847 1.00 86.06 121 ILE A C 1
ATOM 986 O O . ILE A 1 121 ? 13.223 -1.566 -9.053 1.00 86.06 121 ILE A O 1
ATOM 990 N N . ARG A 1 122 ? 15.292 -2.320 -9.511 1.00 87.19 122 ARG A N 1
ATOM 991 C CA . ARG A 1 122 ? 15.524 -2.934 -8.195 1.00 87.19 122 ARG A CA 1
ATOM 992 C C . ARG A 1 122 ? 15.423 -1.917 -7.063 1.00 87.19 122 ARG A C 1
ATOM 994 O O . ARG A 1 122 ? 14.794 -2.203 -6.049 1.00 87.19 122 ARG A O 1
ATOM 1001 N N . SER A 1 123 ? 15.984 -0.719 -7.238 1.00 86.62 123 SER A N 1
ATOM 1002 C CA . SER A 1 123 ? 15.849 0.372 -6.263 1.00 86.62 123 SER A CA 1
ATOM 1003 C C . SER A 1 123 ? 14.381 0.706 -6.007 1.00 86.62 123 SER A C 1
ATOM 1005 O O . SER A 1 123 ? 13.965 0.830 -4.858 1.00 86.62 123 SER A O 1
ATOM 1007 N N . TYR A 1 124 ? 13.580 0.821 -7.067 1.00 91.12 124 TYR A N 1
ATOM 1008 C CA . TYR A 1 124 ? 12.148 1.070 -6.936 1.00 91.12 124 TYR A CA 1
ATOM 1009 C C . TYR A 1 124 ? 11.408 -0.085 -6.250 1.00 91.12 124 TYR A C 1
ATOM 1011 O O . TYR A 1 124 ? 10.565 0.159 -5.388 1.00 91.12 124 TYR A O 1
ATOM 1019 N N . GLU A 1 125 ? 11.709 -1.336 -6.600 1.00 91.69 125 GLU A N 1
ATOM 1020 C CA . GLU A 1 125 ? 11.076 -2.503 -5.977 1.00 91.69 125 GLU A CA 1
ATOM 1021 C C . GLU A 1 125 ? 11.352 -2.545 -4.468 1.00 91.69 125 GLU A C 1
ATOM 1023 O O . GLU A 1 125 ? 10.409 -2.694 -3.690 1.00 91.69 125 GLU A O 1
ATOM 1028 N N . LEU A 1 126 ? 12.590 -2.271 -4.047 1.00 91.56 126 LEU A N 1
ATOM 1029 C CA . LEU A 1 126 ? 12.958 -2.151 -2.632 1.00 91.56 126 LEU A CA 1
ATOM 1030 C C . LEU A 1 126 ? 12.230 -0.995 -1.927 1.00 91.56 126 LEU A C 1
ATOM 1032 O O . LEU A 1 126 ? 11.765 -1.146 -0.795 1.00 91.56 126 LEU A O 1
ATOM 1036 N N . GLU A 1 127 ? 12.090 0.160 -2.582 1.00 91.75 127 GLU A N 1
ATOM 1037 C CA . GLU A 1 127 ? 11.325 1.289 -2.038 1.00 91.75 127 GLU A CA 1
ATOM 1038 C C . GLU A 1 127 ? 9.844 0.929 -1.832 1.00 91.75 127 GLU A C 1
ATOM 1040 O O . GLU A 1 127 ? 9.261 1.255 -0.793 1.00 91.75 127 GLU A O 1
ATOM 1045 N N . ILE A 1 128 ? 9.228 0.229 -2.790 1.00 93.38 128 ILE A N 1
ATOM 1046 C CA . ILE A 1 128 ? 7.835 -0.225 -2.686 1.00 93.38 128 ILE A CA 1
ATOM 1047 C C . ILE A 1 128 ? 7.677 -1.298 -1.606 1.00 93.38 128 ILE A C 1
ATOM 1049 O O . ILE A 1 128 ? 6.720 -1.239 -0.831 1.00 93.38 128 ILE A O 1
ATOM 1053 N N . GLU A 1 129 ? 8.601 -2.250 -1.507 1.00 93.56 129 GLU A N 1
ATOM 1054 C CA . GLU A 1 129 ? 8.597 -3.260 -0.445 1.00 93.56 129 GLU A CA 1
ATOM 1055 C C . GLU A 1 129 ? 8.717 -2.624 0.942 1.00 93.56 129 GLU A C 1
ATOM 1057 O O . GLU A 1 129 ? 7.959 -2.975 1.853 1.00 93.56 129 GLU A O 1
ATOM 1062 N N . SER A 1 130 ? 9.594 -1.628 1.087 1.00 93.88 130 SER A N 1
ATOM 1063 C CA . SER A 1 130 ? 9.728 -0.839 2.312 1.00 93.88 130 SER A CA 1
ATOM 1064 C C . SER A 1 130 ? 8.423 -0.122 2.668 1.00 93.88 130 SER A C 1
ATOM 1066 O O . SER A 1 130 ? 7.944 -0.239 3.800 1.00 93.88 130 SER A O 1
ATOM 1068 N N . LEU A 1 131 ? 7.776 0.543 1.703 1.00 92.75 131 LEU A N 1
ATOM 1069 C CA . LEU A 1 131 ? 6.472 1.185 1.914 1.00 92.75 131 LEU A CA 1
ATOM 1070 C C . LEU A 1 131 ? 5.394 0.177 2.333 1.00 92.75 131 LEU A C 1
ATOM 1072 O O . LEU A 1 131 ? 4.642 0.425 3.277 1.00 92.75 131 LEU A O 1
ATOM 1076 N N . ILE A 1 132 ? 5.329 -0.978 1.669 1.00 93.12 132 ILE A N 1
ATOM 1077 C CA . ILE A 1 132 ? 4.392 -2.054 2.012 1.00 93.12 132 ILE A CA 1
ATOM 1078 C C . ILE A 1 132 ? 4.633 -2.549 3.442 1.00 93.12 132 ILE A C 1
ATOM 1080 O O . ILE A 1 132 ? 3.670 -2.749 4.189 1.00 93.12 132 ILE A O 1
ATOM 1084 N N . SER A 1 133 ? 5.895 -2.731 3.831 1.00 94.81 133 SER A N 1
ATOM 1085 C CA . SER A 1 133 ? 6.272 -3.138 5.184 1.00 94.81 133 SER A CA 1
ATOM 1086 C C . SER A 1 133 ? 5.794 -2.119 6.220 1.00 94.81 133 SER A C 1
ATOM 1088 O O . SER A 1 133 ? 5.061 -2.473 7.144 1.00 94.81 133 SER A O 1
ATOM 1090 N N . GLN A 1 134 ? 6.068 -0.830 5.999 1.00 94.06 134 GLN A N 1
AT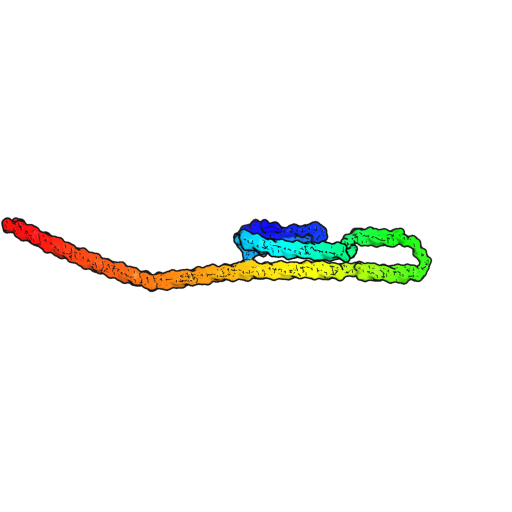OM 1091 C CA . GLN A 1 134 ? 5.596 0.252 6.869 1.00 94.06 134 GLN A CA 1
ATOM 1092 C C . GLN A 1 134 ? 4.068 0.266 6.995 1.00 94.06 134 GLN A C 1
ATOM 1094 O O . GLN A 1 134 ? 3.522 0.414 8.089 1.00 94.06 134 GLN A O 1
ATOM 1099 N N . TYR A 1 135 ? 3.346 0.069 5.890 1.00 93.94 135 TYR A N 1
ATOM 1100 C CA . TYR A 1 135 ? 1.885 0.044 5.906 1.00 93.94 135 TYR A CA 1
ATOM 1101 C C . TYR A 1 135 ? 1.320 -1.119 6.717 1.00 93.94 135 TYR A C 1
ATOM 1103 O O . TYR A 1 135 ? 0.315 -0.926 7.410 1.00 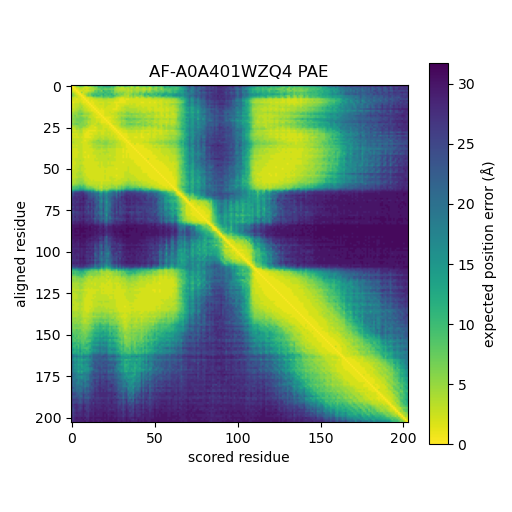93.94 135 TYR A O 1
ATOM 1111 N N . LYS A 1 136 ? 1.955 -2.296 6.643 1.00 93.81 136 LYS A N 1
ATOM 1112 C CA . LYS A 1 136 ? 1.608 -3.461 7.466 1.00 93.81 136 LYS A CA 1
ATOM 1113 C C . LYS A 1 136 ? 1.854 -3.176 8.945 1.00 93.81 136 LYS A C 1
ATOM 1115 O O . LYS A 1 136 ? 0.938 -3.395 9.732 1.00 93.81 136 LYS A O 1
ATOM 1120 N N . THR A 1 137 ? 3.023 -2.641 9.299 1.00 95.06 137 THR A N 1
ATOM 1121 C CA . THR A 1 137 ? 3.391 -2.321 10.688 1.00 95.06 137 THR A CA 1
ATOM 1122 C C . THR A 1 137 ? 2.419 -1.329 11.309 1.00 95.06 137 THR A C 1
ATOM 1124 O O . THR A 1 137 ? 1.786 -1.649 12.310 1.00 95.06 137 THR A O 1
ATOM 1127 N N . ILE A 1 138 ? 2.182 -0.189 10.653 1.00 92.31 138 ILE A N 1
ATOM 1128 C CA . ILE A 1 138 ? 1.247 0.835 11.146 1.00 92.31 138 ILE A CA 1
ATOM 1129 C C . ILE A 1 138 ? -0.162 0.254 11.322 1.00 92.31 138 ILE A C 1
ATOM 1131 O O . ILE A 1 138 ? -0.869 0.570 12.278 1.00 92.31 138 ILE A O 1
ATOM 1135 N N . ASN A 1 139 ? -0.603 -0.599 10.392 1.00 91.94 139 ASN A N 1
ATOM 1136 C CA . ASN A 1 139 ? -1.924 -1.208 10.493 1.00 91.94 139 ASN A CA 1
ATOM 1137 C C . ASN A 1 139 ? -1.998 -2.229 11.643 1.00 91.94 139 ASN A C 1
ATOM 1139 O O . ASN A 1 139 ? -3.016 -2.291 12.327 1.00 91.94 139 ASN A O 1
ATOM 1143 N N . ALA A 1 140 ? -0.934 -3.001 11.877 1.00 91.19 140 ALA A N 1
ATOM 1144 C CA . ALA A 1 140 ? -0.843 -3.934 12.996 1.00 91.19 140 ALA A CA 1
ATOM 1145 C C . ALA A 1 140 ? -0.824 -3.204 14.347 1.00 91.19 140 ALA A C 1
ATOM 1147 O O . ALA A 1 140 ? -1.566 -3.581 15.247 1.00 91.19 140 ALA A O 1
ATOM 1148 N N . GLU A 1 141 ? -0.049 -2.125 14.468 1.00 92.50 141 GLU A N 1
ATOM 1149 C CA . GLU A 1 141 ? -0.001 -1.277 15.666 1.00 92.50 141 GLU A CA 1
ATOM 1150 C C . GLU A 1 141 ? -1.362 -0.658 15.977 1.00 92.50 141 GLU A C 1
ATOM 1152 O O . GLU A 1 141 ? -1.824 -0.706 17.117 1.00 92.50 141 GLU A O 1
ATOM 1157 N N . HIS A 1 142 ? -2.043 -0.136 14.954 1.00 89.69 142 HIS A N 1
ATOM 1158 C CA . HIS A 1 142 ? -3.386 0.406 15.111 1.00 89.69 142 HIS A CA 1
ATOM 1159 C C . HIS A 1 142 ? -4.366 -0.661 15.621 1.00 89.69 142 HIS A C 1
ATOM 1161 O O . HIS A 1 142 ? -5.089 -0.418 16.585 1.00 89.69 142 HIS A O 1
ATOM 1167 N N . LEU A 1 143 ? -4.375 -1.857 15.021 1.00 89.44 143 LEU A N 1
ATOM 1168 C CA . LEU A 1 143 ? -5.225 -2.964 15.480 1.00 89.44 143 LEU A CA 1
ATOM 1169 C C . LEU A 1 143 ? -4.883 -3.398 16.911 1.00 89.44 143 LEU A C 1
ATOM 1171 O O . LEU A 1 143 ? -5.786 -3.617 17.715 1.00 89.44 143 LEU A O 1
ATOM 1175 N N . LEU A 1 144 ? -3.595 -3.469 17.250 1.00 93.25 144 LEU A N 1
ATOM 1176 C CA . LEU A 1 144 ? -3.135 -3.822 18.590 1.00 93.25 144 LEU A CA 1
ATOM 1177 C C . LEU A 1 144 ? -3.575 -2.790 19.637 1.00 93.25 144 LEU A C 1
ATOM 1179 O O . LEU A 1 144 ? -3.921 -3.166 20.754 1.00 93.25 144 LEU A O 1
ATOM 1183 N N . SER A 1 145 ? -3.597 -1.502 19.281 1.00 92.06 145 SER A N 1
ATOM 1184 C CA . SER A 1 145 ? -4.115 -0.446 20.155 1.00 92.06 145 SER A CA 1
ATOM 1185 C C . SER A 1 145 ? -5.590 -0.666 20.491 1.00 92.06 145 SER A C 1
ATOM 1187 O O . SER A 1 145 ? -5.953 -0.605 21.662 1.00 92.06 145 SER A O 1
ATOM 1189 N N . HIS A 1 146 ? -6.420 -0.994 19.494 1.00 90.19 146 HIS A N 1
ATOM 1190 C CA . HIS A 1 146 ? -7.847 -1.287 19.705 1.00 90.19 146 HIS A CA 1
ATOM 1191 C C . HIS A 1 146 ? -8.067 -2.511 20.595 1.00 90.19 146 HIS A C 1
ATOM 1193 O O . HIS A 1 146 ? -8.918 -2.480 21.482 1.00 90.19 146 HIS A O 1
ATOM 1199 N N . VAL A 1 147 ? -7.284 -3.576 20.400 1.00 93.44 147 VAL A N 1
ATOM 1200 C CA . VAL A 1 147 ? -7.351 -4.773 21.256 1.00 93.44 147 VAL A CA 1
ATOM 1201 C C . VAL A 1 147 ? -7.009 -4.413 22.701 1.00 93.44 147 VAL A C 1
ATOM 1203 O O . VAL A 1 147 ? -7.805 -4.667 23.597 1.00 93.44 147 VAL A O 1
ATOM 1206 N N . ARG A 1 148 ? -5.886 -3.719 22.926 1.00 92.50 148 ARG A N 1
ATOM 1207 C CA . ARG A 1 148 ? -5.458 -3.298 24.272 1.00 92.50 148 ARG A CA 1
ATOM 1208 C C . ARG A 1 148 ? -6.476 -2.395 24.962 1.00 92.50 148 ARG A C 1
ATOM 1210 O O . ARG A 1 148 ? -6.635 -2.458 26.177 1.00 92.50 148 ARG A O 1
ATOM 1217 N N . GLU A 1 149 ? -7.133 -1.521 24.210 1.00 92.69 149 GLU A N 1
ATOM 1218 C CA . GLU A 1 149 ? -8.179 -0.651 24.742 1.00 92.69 149 GLU A CA 1
ATOM 1219 C C . GLU A 1 149 ? -9.441 -1.437 25.111 1.00 92.69 149 GLU A C 1
ATOM 1221 O O . GLU A 1 149 ? -10.012 -1.221 26.180 1.00 92.69 149 GLU A O 1
ATOM 1226 N N . THR A 1 150 ? -9.810 -2.424 24.294 1.00 93.06 150 THR A N 1
ATOM 1227 C CA . THR A 1 150 ? -10.915 -3.347 24.588 1.00 93.06 150 THR A CA 1
ATOM 1228 C C . THR A 1 150 ? -10.624 -4.185 25.836 1.00 93.06 150 THR A C 1
ATOM 1230 O O . THR A 1 150 ? -11.492 -4.319 26.700 1.00 93.06 150 THR A O 1
ATOM 1233 N N . ASP A 1 151 ? -9.394 -4.679 25.992 1.00 93.88 151 ASP A N 1
ATOM 1234 C CA . ASP A 1 151 ? -8.962 -5.430 27.178 1.00 93.88 151 ASP A CA 1
ATOM 1235 C C . ASP A 1 151 ? -9.049 -4.570 28.445 1.00 93.88 151 ASP A C 1
ATOM 1237 O O . ASP A 1 151 ? -9.571 -5.009 29.471 1.00 93.88 151 ASP A O 1
ATOM 1241 N N . ARG A 1 152 ? -8.602 -3.307 28.372 1.00 93.62 152 ARG A N 1
ATOM 1242 C CA . ARG A 1 152 ? -8.718 -2.345 29.482 1.00 93.62 152 ARG A CA 1
ATOM 1243 C C . ARG A 1 152 ? -10.170 -2.080 29.858 1.00 93.62 152 ARG A C 1
ATOM 1245 O O . ARG A 1 152 ? -10.495 -2.070 31.043 1.00 93.62 152 ARG A O 1
ATOM 1252 N N . MET A 1 153 ? -11.036 -1.874 28.867 1.00 94.12 153 MET A N 1
ATOM 1253 C CA . MET A 1 153 ? -12.460 -1.643 29.104 1.00 94.12 153 MET A CA 1
ATOM 1254 C C . MET A 1 153 ? -13.121 -2.863 29.752 1.00 94.12 153 MET A C 1
ATOM 1256 O O . MET A 1 153 ? -13.904 -2.717 30.689 1.00 94.12 153 MET A O 1
ATOM 1260 N N . THR A 1 154 ? -12.760 -4.062 29.296 1.00 94.88 154 THR A N 1
ATOM 1261 C CA . THR A 1 154 ? -13.250 -5.334 29.843 1.00 94.88 154 THR A CA 1
ATOM 1262 C C . THR A 1 154 ? -12.792 -5.529 31.290 1.00 94.88 154 THR A C 1
ATOM 1264 O O . THR A 1 154 ? -13.592 -5.884 32.151 1.00 94.88 154 THR A O 1
ATOM 1267 N N . ALA A 1 155 ? -11.527 -5.224 31.594 1.00 93.94 155 ALA A N 1
ATOM 1268 C CA . ALA A 1 155 ? -11.008 -5.277 32.958 1.00 93.94 155 ALA A CA 1
ATOM 1269 C C . ALA A 1 155 ? -11.724 -4.282 33.889 1.00 93.94 155 ALA A C 1
ATOM 1271 O O . ALA A 1 155 ? -12.090 -4.637 35.009 1.00 93.94 155 ALA A O 1
ATOM 1272 N N . LEU A 1 156 ? -11.973 -3.053 33.420 1.00 93.62 156 LEU A N 1
ATOM 1273 C CA . LEU A 1 156 ? -12.707 -2.043 34.185 1.00 93.62 156 LEU A CA 1
ATOM 1274 C C . LEU A 1 156 ? -14.155 -2.469 34.453 1.00 93.62 156 LEU A C 1
ATOM 1276 O O . LEU A 1 156 ? -14.636 -2.332 35.574 1.00 93.62 156 LEU A O 1
ATOM 1280 N N . THR A 1 157 ? -14.852 -2.993 33.442 1.00 93.25 157 THR A N 1
ATOM 1281 C CA . THR A 1 157 ? -16.230 -3.480 33.610 1.00 93.25 157 THR A CA 1
ATOM 1282 C C . THR A 1 157 ? -16.298 -4.688 34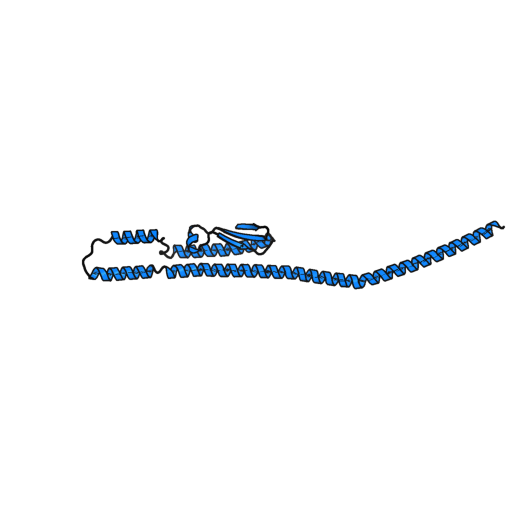.536 1.00 93.25 157 THR A C 1
ATOM 1284 O O . THR A 1 157 ? -17.210 -4.744 35.357 1.00 93.25 157 THR A O 1
ATOM 1287 N N . GLY A 1 158 ? -15.322 -5.599 34.477 1.00 93.62 158 GLY A N 1
ATOM 1288 C CA . GLY A 1 158 ? -15.183 -6.691 35.443 1.00 93.62 158 GLY A CA 1
ATOM 1289 C C . GLY A 1 158 ? -15.021 -6.175 36.874 1.00 93.62 158 GLY A C 1
ATOM 1290 O O . GLY A 1 158 ? -15.810 -6.522 37.743 1.00 93.62 158 GLY A O 1
ATOM 1291 N N . TYR A 1 159 ? -14.086 -5.248 37.099 1.00 92.50 159 TYR A N 1
ATOM 1292 C CA . TYR A 1 159 ? -13.877 -4.638 38.416 1.00 92.50 159 TYR A CA 1
ATOM 1293 C C . TYR A 1 159 ? -15.126 -3.921 38.950 1.00 92.50 159 TYR A C 1
ATOM 1295 O O . TYR A 1 159 ? -15.487 -4.067 40.121 1.00 92.50 159 TYR A O 1
ATOM 1303 N N . LEU A 1 160 ? -15.799 -3.142 38.096 1.00 90.94 160 LEU A N 1
ATOM 1304 C CA . LEU A 1 160 ? -17.035 -2.454 38.462 1.00 90.94 160 LEU A CA 1
ATOM 1305 C C . LEU A 1 160 ? -18.140 -3.446 38.806 1.00 90.94 160 LEU A C 1
ATOM 1307 O O . LEU A 1 160 ? -18.849 -3.219 39.779 1.00 90.94 160 LEU A O 1
ATOM 1311 N N . LYS A 1 161 ? -18.268 -4.542 38.056 1.00 93.25 161 LYS A N 1
ATOM 1312 C CA . LYS A 1 161 ? -19.218 -5.609 38.361 1.00 93.25 161 LYS A CA 1
ATOM 1313 C C . LYS A 1 161 ? -18.911 -6.228 39.727 1.00 93.25 161 LYS A C 1
ATOM 1315 O O . LYS A 1 161 ? -19.762 -6.180 40.607 1.00 93.25 161 LYS A O 1
ATOM 1320 N N . ASP A 1 162 ? -17.677 -6.670 39.946 1.00 94.06 162 ASP A N 1
ATOM 1321 C CA . ASP A 1 162 ? -17.258 -7.330 41.189 1.00 94.06 162 ASP A CA 1
ATOM 1322 C C . ASP A 1 162 ? -17.391 -6.425 42.426 1.00 94.06 162 ASP A C 1
ATOM 1324 O O . ASP A 1 162 ? -17.581 -6.908 43.541 1.00 94.06 162 ASP A O 1
ATOM 1328 N N . THR A 1 163 ? -17.311 -5.102 42.246 1.00 92.56 163 THR A N 1
ATOM 1329 C CA . THR A 1 163 ? -17.415 -4.131 43.346 1.00 92.56 163 THR A CA 1
ATOM 1330 C C . THR A 1 163 ? -18.846 -3.631 43.561 1.00 92.56 163 THR A C 1
ATOM 1332 O O . THR A 1 163 ? -19.322 -3.565 44.697 1.00 92.56 163 THR A O 1
ATOM 1335 N N . ALA A 1 164 ? -19.536 -3.242 42.488 1.00 89.50 164 ALA A N 1
ATOM 1336 C CA . ALA A 1 164 ? -20.847 -2.605 42.563 1.00 89.50 164 ALA A CA 1
ATOM 1337 C C . ALA A 1 164 ? -21.979 -3.621 42.735 1.00 89.50 164 ALA A C 1
ATOM 1339 O O . ALA A 1 164 ? -22.928 -3.333 43.462 1.00 89.50 164 ALA A O 1
ATOM 1340 N N . GLU A 1 165 ? -21.878 -4.806 42.127 1.00 90.38 165 GLU A N 1
ATOM 1341 C CA . GLU A 1 165 ? -22.926 -5.831 42.193 1.00 90.38 165 GLU A CA 1
ATOM 1342 C C . GLU A 1 165 ? -23.178 -6.285 43.643 1.00 90.38 165 GLU A C 1
ATOM 1344 O O . GLU A 1 165 ? -24.317 -6.152 44.098 1.00 90.38 165 GLU A O 1
ATOM 1349 N N . PRO A 1 166 ? -22.162 -6.649 44.456 1.00 93.31 166 PRO A N 1
ATOM 1350 C CA . PRO A 1 166 ? -22.400 -7.029 45.851 1.00 93.31 166 PRO A CA 1
ATOM 1351 C C . PRO A 1 166 ? -22.901 -5.867 46.718 1.00 93.31 166 PRO A C 1
ATOM 1353 O O . PRO A 1 166 ? -23.643 -6.073 47.681 1.00 93.31 166 PRO A O 1
ATOM 1356 N N . ALA A 1 167 ? -22.482 -4.634 46.416 1.00 91.06 167 ALA A N 1
ATOM 1357 C CA . ALA A 1 167 ? -22.928 -3.449 47.144 1.00 91.06 167 ALA A CA 1
ATOM 1358 C C . ALA A 1 167 ? -24.412 -3.153 46.876 1.00 91.06 167 ALA A C 1
ATOM 1360 O O . ALA A 1 167 ? -25.171 -2.910 47.817 1.00 91.06 167 ALA A O 1
ATOM 1361 N N . MET A 1 168 ? -24.839 -3.232 45.612 1.00 90.94 168 MET A N 1
ATOM 1362 C CA . MET A 1 168 ? -26.245 -3.097 45.230 1.00 90.94 168 MET A CA 1
ATOM 1363 C C . MET A 1 168 ? -27.086 -4.236 45.810 1.00 90.94 168 MET A C 1
ATOM 1365 O O . MET A 1 168 ? -28.158 -3.976 46.346 1.00 90.94 168 MET A O 1
ATOM 1369 N N . GLU A 1 169 ? -26.585 -5.472 45.799 1.00 93.62 169 GLU A N 1
ATOM 1370 C CA . GLU A 1 169 ? -27.294 -6.622 46.367 1.00 93.62 169 GLU A CA 1
ATOM 1371 C C . GLU A 1 169 ? -27.528 -6.466 47.882 1.00 93.62 169 GLU A C 1
ATOM 1373 O O . GLU A 1 169 ? -28.625 -6.724 48.384 1.00 93.62 169 GLU A O 1
ATOM 1378 N N . LYS A 1 170 ? -26.528 -5.963 48.621 1.00 93.94 170 LYS A N 1
ATOM 1379 C CA . LYS A 1 170 ? -26.675 -5.624 50.048 1.00 93.94 170 LYS A CA 1
ATOM 1380 C C . LYS A 1 170 ? -27.720 -4.534 50.274 1.00 93.94 170 LYS A C 1
ATOM 1382 O O . LYS A 1 170 ? -28.523 -4.655 51.199 1.00 93.94 170 LYS A O 1
ATOM 1387 N N . LEU A 1 171 ? -27.717 -3.488 49.446 1.00 92.88 171 LEU A N 1
ATOM 1388 C CA . LEU A 1 171 ? -28.705 -2.412 49.533 1.00 92.88 171 LEU A CA 1
ATOM 1389 C C . LEU A 1 171 ? -30.122 -2.934 49.280 1.00 92.88 171 LEU A C 1
ATOM 1391 O O . LEU A 1 171 ? -31.013 -2.644 50.076 1.00 92.88 171 LEU A O 1
ATOM 1395 N N . ILE A 1 172 ? -30.316 -3.760 48.249 1.00 93.69 172 ILE A N 1
ATOM 1396 C CA . ILE A 1 172 ? -31.611 -4.381 47.937 1.00 93.69 172 ILE A CA 1
ATOM 1397 C C . ILE A 1 172 ? -32.118 -5.192 49.134 1.00 93.69 172 ILE A C 1
ATOM 1399 O O . ILE A 1 172 ? -33.200 -4.901 49.643 1.00 93.69 172 ILE A O 1
ATOM 1403 N N . ARG A 1 173 ? -31.305 -6.117 49.668 1.00 94.69 173 ARG A N 1
ATOM 1404 C CA . ARG A 1 173 ? -31.690 -6.922 50.843 1.00 94.69 173 ARG A CA 1
ATOM 1405 C C . ARG A 1 173 ? -32.022 -6.058 52.056 1.00 94.69 173 ARG A C 1
ATOM 1407 O O . ARG A 1 173 ? -32.970 -6.337 52.785 1.00 94.69 173 ARG A O 1
ATOM 1414 N N . SER A 1 174 ? -31.253 -4.995 52.292 1.00 94.19 174 SER A N 1
ATOM 1415 C CA . SER A 1 174 ? -31.534 -4.074 53.398 1.00 94.19 174 SER A CA 1
ATOM 1416 C C . SER A 1 174 ? -32.878 -3.350 53.226 1.00 94.19 174 SER A C 1
ATOM 1418 O O . SER A 1 174 ? -33.617 -3.191 54.200 1.00 94.19 174 SER A O 1
ATOM 1420 N N . GLY A 1 175 ? -33.238 -2.987 51.990 1.00 93.12 175 GLY A N 1
ATOM 1421 C CA . GLY A 1 175 ? -34.532 -2.398 51.652 1.00 93.12 175 GLY A CA 1
ATOM 1422 C C . GLY A 1 175 ? -35.696 -3.367 51.864 1.00 93.12 175 GLY A C 1
ATOM 1423 O O . GLY A 1 175 ? -36.706 -2.982 52.449 1.00 93.12 175 GLY A O 1
ATOM 1424 N N . GLU A 1 176 ? -35.537 -4.635 51.478 1.00 93.88 176 GLU A N 1
ATOM 1425 C CA . GLU A 1 176 ? -36.534 -5.695 51.704 1.00 93.88 176 GLU A CA 1
ATOM 1426 C C . GLU A 1 176 ? -36.806 -5.926 53.199 1.00 93.88 176 GLU A C 1
ATOM 1428 O O . GLU A 1 176 ? -37.961 -6.059 53.617 1.00 93.88 176 GLU A O 1
ATOM 1433 N N . ILE A 1 177 ? -35.756 -5.913 54.028 1.00 94.56 177 ILE A N 1
ATOM 1434 C CA . ILE A 1 177 ? -35.882 -6.036 55.489 1.00 94.56 177 ILE A CA 1
ATOM 1435 C C . ILE A 1 177 ? -36.674 -4.857 56.067 1.00 94.56 177 ILE A C 1
ATOM 1437 O O . ILE A 1 177 ? -37.558 -5.053 56.907 1.00 94.56 177 ILE A O 1
ATOM 1441 N N . LEU A 1 178 ? -36.371 -3.629 55.633 1.00 92.44 178 LEU A N 1
ATOM 1442 C CA . LEU A 1 178 ? -37.085 -2.434 56.085 1.00 92.44 178 LEU A CA 1
ATOM 1443 C C . LEU A 1 178 ? -38.552 -2.453 55.648 1.00 92.44 178 LEU A C 1
ATOM 1445 O O . LEU A 1 178 ? -39.426 -2.199 56.476 1.00 92.44 178 LEU A O 1
ATOM 1449 N N . ALA A 1 179 ? -38.830 -2.809 54.392 1.00 92.44 179 ALA A N 1
ATOM 1450 C CA . ALA A 1 179 ? -40.190 -2.938 53.877 1.00 92.44 179 ALA A CA 1
ATOM 1451 C C . ALA A 1 179 ? -41.002 -3.966 54.681 1.00 92.44 179 ALA A C 1
ATOM 1453 O O . ALA A 1 179 ? -42.116 -3.670 55.112 1.00 92.44 179 ALA A O 1
ATOM 1454 N N . SER A 1 180 ? -40.405 -5.125 54.979 1.00 91.88 180 SER A N 1
ATOM 1455 C CA . SER A 1 180 ? -41.034 -6.176 55.790 1.00 91.88 180 SER A CA 1
ATOM 1456 C C . SER A 1 180 ? -41.352 -5.702 57.214 1.00 91.88 180 SER A C 1
ATOM 1458 O O . SER A 1 180 ? -42.429 -5.979 57.740 1.00 91.88 180 SER A O 1
ATOM 1460 N N . ARG A 1 181 ? -40.445 -4.939 57.847 1.00 92.19 181 ARG A N 1
ATOM 1461 C CA . ARG A 1 181 ? -40.693 -4.344 59.174 1.00 92.19 181 ARG A CA 1
ATOM 1462 C C . ARG A 1 181 ? -41.823 -3.320 59.154 1.00 92.19 181 ARG A C 1
ATOM 1464 O O . ARG A 1 181 ? -42.665 -3.341 60.048 1.00 92.19 181 ARG A O 1
ATOM 1471 N N . ILE A 1 182 ? -41.839 -2.435 58.157 1.00 91.25 182 ILE A N 1
ATOM 1472 C CA . ILE A 1 182 ? -42.894 -1.424 58.002 1.00 91.25 182 ILE A CA 1
ATOM 1473 C C . ILE A 1 182 ? -44.248 -2.108 57.821 1.00 91.25 182 ILE A C 1
ATOM 1475 O O . ILE A 1 182 ? -45.212 -1.726 58.480 1.00 91.25 182 ILE A O 1
ATOM 1479 N N . GLN A 1 183 ? -44.311 -3.148 56.990 1.00 89.50 183 GLN A N 1
ATOM 1480 C CA . GLN A 1 183 ? -45.532 -3.916 56.789 1.00 89.50 183 GLN A CA 1
ATOM 1481 C C . GLN A 1 183 ? -46.019 -4.568 58.091 1.00 89.50 183 GLN A C 1
ATOM 1483 O O . GLN A 1 183 ? -47.183 -4.402 58.449 1.00 89.50 183 GLN A O 1
ATOM 1488 N N . GLY A 1 184 ? -45.128 -5.205 58.858 1.00 88.44 184 GLY A N 1
ATOM 1489 C CA . GLY A 1 184 ? -45.486 -5.784 60.157 1.00 88.44 184 GLY A CA 1
ATOM 1490 C C . GLY A 1 184 ? -46.000 -4.750 61.169 1.00 88.44 184 GLY A C 1
ATOM 1491 O O . GLY A 1 184 ? -46.966 -5.016 61.885 1.00 88.44 184 GLY A O 1
ATOM 1492 N N . HIS A 1 185 ? -45.406 -3.550 61.214 1.00 88.94 185 HIS A N 1
ATOM 1493 C CA . HIS A 1 185 ? -45.910 -2.441 62.038 1.00 88.94 185 HIS A CA 1
ATOM 1494 C C . HIS A 1 185 ? -47.272 -1.925 61.567 1.00 88.94 185 HIS A C 1
ATOM 1496 O O . HIS A 1 185 ? -48.143 -1.647 62.388 1.00 88.94 185 HIS A O 1
ATOM 1502 N N . GLN A 1 186 ? -47.488 -1.836 60.256 1.00 83.25 186 GLN A N 1
ATOM 1503 C CA . GLN A 1 186 ? -48.778 -1.436 59.706 1.00 83.25 186 GLN A CA 1
ATOM 1504 C C . GLN A 1 186 ? -49.878 -2.447 60.058 1.00 83.25 186 GLN A C 1
ATOM 1506 O O . GLN A 1 186 ? -50.989 -2.050 60.405 1.00 83.25 186 GLN A O 1
ATOM 1511 N N . GLU A 1 187 ? -49.574 -3.745 60.011 1.00 86.19 187 GLU A N 1
ATOM 1512 C CA . GLU A 1 187 ? -50.498 -4.818 60.391 1.00 86.19 187 GLU A CA 1
ATOM 1513 C C . GLU A 1 187 ? -50.839 -4.786 61.888 1.00 86.19 187 GLU A C 1
ATOM 1515 O O . GLU A 1 187 ? -52.011 -4.911 62.243 1.00 86.19 187 GLU A O 1
ATOM 1520 N N . THR A 1 188 ? -49.857 -4.535 62.763 1.00 83.56 188 THR A N 1
ATOM 1521 C CA . THR A 1 188 ? -50.098 -4.396 64.215 1.00 83.56 188 THR A CA 1
ATOM 1522 C C . THR A 1 188 ? -50.937 -3.166 64.542 1.00 83.56 188 THR A C 1
ATOM 1524 O O . THR A 1 188 ? -51.915 -3.274 65.277 1.00 83.56 188 THR A O 1
ATOM 1527 N N . ILE A 1 189 ? -50.632 -2.015 63.935 1.00 82.31 189 ILE A N 1
ATOM 1528 C CA . ILE A 1 189 ? -51.443 -0.799 64.086 1.00 82.31 189 ILE A CA 1
ATOM 1529 C C . ILE A 1 189 ? -52.880 -1.053 63.614 1.00 82.31 189 ILE A C 1
ATOM 1531 O O . ILE A 1 189 ? -53.838 -0.709 64.307 1.00 82.31 189 ILE A O 1
ATOM 1535 N N . ASN A 1 190 ? -53.053 -1.686 62.451 1.00 81.31 190 ASN A N 1
ATOM 1536 C CA . ASN A 1 190 ? -54.378 -2.009 61.927 1.00 81.31 190 ASN A CA 1
ATOM 1537 C C . ASN A 1 190 ? -55.154 -2.954 62.866 1.00 81.31 190 ASN A C 1
ATOM 1539 O O . ASN A 1 190 ? -56.354 -2.748 63.068 1.00 81.31 190 ASN A O 1
ATOM 1543 N N . ALA A 1 191 ? -54.483 -3.942 63.469 1.00 78.31 191 ALA A N 1
ATOM 1544 C CA . ALA A 1 191 ? -55.075 -4.855 64.446 1.00 78.31 191 ALA A CA 1
ATOM 1545 C C . ALA A 1 191 ? -55.539 -4.122 65.721 1.00 78.31 191 ALA A C 1
ATOM 1547 O O . ALA A 1 191 ? -56.692 -4.282 66.136 1.00 78.31 191 ALA A O 1
ATOM 1548 N N . ASP A 1 192 ? -54.711 -3.242 66.286 1.00 77.06 192 ASP A N 1
ATOM 1549 C CA . ASP A 1 192 ? -55.065 -2.438 67.465 1.00 77.06 192 ASP A CA 1
ATOM 1550 C C . ASP A 1 192 ? -56.258 -1.511 67.191 1.00 77.06 192 ASP A C 1
ATOM 1552 O O . ASP A 1 192 ? -57.200 -1.429 67.987 1.00 77.06 192 ASP A O 1
ATOM 1556 N N . PHE A 1 193 ? -56.289 -0.863 66.022 1.00 70.88 193 PHE A N 1
ATOM 1557 C CA . PHE A 1 193 ? -57.436 -0.049 65.612 1.00 70.88 193 PHE A CA 1
ATOM 1558 C C . PHE A 1 193 ? -58.712 -0.878 65.416 1.00 70.88 193 PHE A C 1
ATOM 1560 O O . PHE A 1 193 ? -59.808 -0.386 65.706 1.00 70.88 193 PHE A O 1
ATOM 1567 N N . SER A 1 194 ? -58.608 -2.126 64.949 1.00 69.00 194 SER A N 1
ATOM 1568 C CA . SER A 1 194 ? -59.767 -3.021 64.846 1.00 69.00 194 SER A CA 1
ATOM 1569 C C . SER A 1 194 ? -60.287 -3.489 66.212 1.00 69.00 194 SER A C 1
ATOM 1571 O O . SER A 1 194 ? -61.504 -3.498 66.414 1.00 69.00 194 SER A O 1
ATOM 1573 N N . HIS A 1 195 ? -59.405 -3.750 67.183 1.00 64.69 195 HIS A N 1
ATOM 1574 C CA . HIS A 1 195 ? -59.796 -4.038 68.567 1.00 64.69 195 HIS A CA 1
ATOM 1575 C C . HIS A 1 195 ? -60.473 -2.836 69.240 1.00 64.69 195 HIS A C 1
ATOM 1577 O O . HIS A 1 195 ? -61.538 -2.980 69.841 1.00 64.69 195 HIS A O 1
ATOM 1583 N N . LEU A 1 196 ? -59.929 -1.626 69.077 1.00 59.78 196 LEU A N 1
ATOM 1584 C CA . LEU A 1 196 ? -60.538 -0.398 69.607 1.00 59.78 196 LEU A CA 1
ATOM 1585 C C . LEU A 1 196 ? -61.916 -0.103 68.991 1.00 59.78 196 LEU A C 1
ATOM 1587 O O . LEU A 1 196 ? -62.796 0.428 69.671 1.00 59.78 196 LEU A O 1
ATOM 1591 N N . ARG A 1 197 ? -62.146 -0.475 67.724 1.00 58.16 197 ARG A N 1
ATOM 1592 C CA . ARG A 1 197 ? -63.478 -0.389 67.102 1.00 58.16 197 ARG A CA 1
ATOM 1593 C C . ARG A 1 197 ? -64.471 -1.397 67.681 1.00 58.16 197 ARG A C 1
ATOM 1595 O O . ARG A 1 197 ? -65.630 -1.031 67.833 1.00 58.16 197 ARG A O 1
ATOM 1602 N N . GLN A 1 198 ? -64.048 -2.612 68.034 1.00 57.81 198 GLN A N 1
ATOM 1603 C CA . GLN A 1 198 ? -64.927 -3.597 68.683 1.00 57.81 198 GLN A CA 1
ATOM 1604 C C . GLN A 1 198 ? -65.374 -3.151 70.082 1.00 57.81 198 GLN A C 1
ATOM 1606 O O . GLN A 1 198 ? -66.548 -3.289 70.413 1.00 57.81 198 GLN A O 1
ATOM 1611 N N . PHE A 1 199 ? -64.488 -2.538 70.875 1.00 54.38 199 PHE A N 1
ATOM 1612 C CA . PHE A 1 199 ? -64.854 -2.007 72.198 1.00 54.38 199 PHE A CA 1
ATOM 1613 C C . PHE A 1 199 ? -65.850 -0.843 72.135 1.00 54.38 199 PHE A C 1
ATOM 1615 O O . PHE A 1 199 ? -66.644 -0.658 73.053 1.00 54.38 199 PHE A O 1
ATOM 1622 N N . ARG A 1 200 ? -65.857 -0.078 71.039 1.00 51.00 200 ARG A N 1
ATOM 1623 C CA . ARG A 1 200 ? -66.766 1.062 70.862 1.00 51.00 200 ARG A CA 1
ATOM 1624 C C . ARG A 1 200 ? -68.191 0.670 70.446 1.00 51.00 200 ARG A C 1
ATOM 1626 O O . ARG A 1 200 ? -69.051 1.537 70.412 1.00 51.00 200 ARG A O 1
ATOM 1633 N N . VAL A 1 201 ? -68.439 -0.604 70.130 1.00 52.75 201 VAL A N 1
ATOM 1634 C CA . VAL A 1 201 ? -69.766 -1.133 69.750 1.00 52.75 201 VAL A CA 1
ATOM 1635 C C . VAL A 1 201 ? -70.504 -1.764 70.948 1.00 52.75 201 VAL A C 1
ATOM 1637 O O . VAL A 1 201 ? -71.672 -2.110 70.827 1.00 52.75 201 VAL A O 1
ATOM 1640 N N . ILE A 1 202 ? -69.860 -1.884 72.119 1.00 49.91 202 ILE A N 1
ATOM 1641 C CA . ILE A 1 202 ? -70.425 -2.537 73.323 1.00 49.91 202 ILE A CA 1
ATOM 1642 C C . ILE A 1 202 ? -70.861 -1.518 74.411 1.00 49.91 202 ILE A C 1
ATOM 1644 O O . ILE A 1 202 ? -71.315 -1.916 75.480 1.00 49.91 202 ILE A O 1
ATOM 1648 N N . LEU A 1 203 ? -70.778 -0.207 74.144 1.00 42.94 203 LEU A N 1
ATOM 1649 C CA . LEU A 1 203 ? -71.351 0.850 75.000 1.00 42.94 203 LEU A CA 1
ATOM 1650 C C . LEU A 1 203 ? -72.583 1.480 74.343 1.00 42.94 203 LEU A C 1
ATOM 1652 O O . LEU A 1 203 ? -72.397 2.441 73.562 1.00 42.94 203 LEU A O 1
#

Foldseek 3Di:
DWDADPQAIKQKDADDPVCCVLLVDRMDMDDLLDRDPVSNVVLNVVLVVLVVVLVVVVVVLPVPQPQPQPPVSVVVVVVVVVVVDDDDDDPVVVVVVVVVVVVVVVSNPCVVSSVVSVVSSVVSVVVVVVSVVVSNVVSVVVVVVVVVVVVVVVVVVVVCCVPVVVVVVVVVVVVVVVVVVVVVVVVVVVVVVVVVVVVVVVD

Radius of gyration: 44.03 Å; Cα contacts (8 Å, |Δi|>4): 103; chains: 1; bounding box: 117×18×127 Å

InterPro domains:
  IPR046668 Domain of unknown function DUF6538 [PF20172] (3-58)

Mean predicted aligned error: 15.78 Å

Secondary structure (DSSP, 8-state):
-EEEETTEEEEEEEPPGGGHHHH--SEEEEE-S-S-HHHHHHHHHHHHHHHHHHHHHHHHHHHH-TT---HHHHHHHHHHHHHHS-----THHHHHHHHHHHHHHHHT-HHHHHHHHHHHHHHHHHHHHHHHHHHHHHHHHHHHHHHHHHHHHHHHHHHHHHHHHHHHHHHHHHHHHHHHHHHHHHHHHHHHHHHHHHHTT--

Organism: NCBI:txid1226660

pLDDT: mean 78.74, std 16.53, range [42.94, 95.31]